Protein AF-0000000087818045 (afdb_homodimer)

Sequence (216 aa):
MVHMNVLADALKSINNVLIRPCSKVIVRFLTVMMKHGYTGEFEIIDDHRAGKIVVNLTGRLNKCGMISPRFDVQLKDLEKWQNNLLPSHQFGFIVLTTSAGKILGFFFMVHMNVLADALKSINNVLIRPCSKVIVRFLTVMMKHGYTGEFEIIDDHRAGKIVVNLTGRLNKCGMISPRFDVQLKDLEKWQNNLLPSHQFGFIVLTTSAGKILGFFF

Solvent-accessible surface area (backbone atoms only — not comparable to full-atom values): 11813 Å² total; per-residue (Å²): 110,71,66,56,52,52,39,34,52,48,30,43,44,69,32,36,39,79,36,74,64,54,41,70,67,47,51,51,52,50,49,53,38,31,76,73,60,35,28,43,78,61,47,78,44,82,73,88,67,63,27,31,30,42,36,28,53,33,36,57,33,41,44,50,39,59,45,80,67,93,58,81,55,48,79,86,47,44,62,58,50,40,63,71,74,27,95,40,88,88,42,55,49,78,40,62,43,85,89,76,48,34,57,44,28,38,37,50,110,73,64,56,52,54,37,34,52,46,30,45,44,69,33,37,39,79,37,74,64,54,42,71,66,47,52,52,53,50,47,54,37,30,76,74,59,35,29,44,78,62,47,80,45,84,71,86,67,61,27,32,31,41,37,28,51,33,35,56,33,39,43,48,40,58,44,79,67,94,59,81,55,50,80,88,46,44,63,57,50,38,62,71,73,27,96,38,88,88,41,56,50,77,40,61,43,83,89,76,47,33,58,45,28,39,38,50

Structure (mmCIF, N/CA/C/O backbone):
data_AF-0000000087818045-model_v1
#
loop_
_entity.id
_entity.type
_entity.pdbx_description
1 polymer '40S ribosomal protein S15a'
#
loop_
_atom_site.group_PDB
_atom_site.id
_atom_site.type_symbol
_atom_site.label_atom_id
_atom_site.label_alt_id
_atom_site.label_comp_id
_atom_site.label_asym_id
_atom_site.label_entity_id
_atom_site.label_seq_id
_atom_site.pdbx_PDB_ins_code
_atom_site.Cartn_x
_atom_site.Cartn_y
_atom_site.Cartn_z
_atom_site.occupancy
_atom_site.B_iso_or_equiv
_atom_site.auth_seq_id
_atom_site.auth_comp_id
_atom_site.auth_asym_id
_atom_site.auth_atom_id
_atom_site.pdbx_PDB_model_num
ATOM 1 N N . MET A 1 1 ? -10.906 -20.766 -10.898 1 52.38 1 MET A N 1
ATOM 2 C CA . MET A 1 1 ? -11.109 -19.484 -11.586 1 52.38 1 MET A CA 1
ATOM 3 C C . MET A 1 1 ? -11.383 -18.375 -10.586 1 52.38 1 MET A C 1
ATOM 5 O O . MET A 1 1 ? -10.75 -17.312 -10.641 1 52.38 1 MET A O 1
ATOM 9 N N . VAL A 1 2 ? -12.359 -18.625 -9.664 1 53.19 2 VAL A N 1
ATOM 10 C CA . VAL A 1 2 ? -12.781 -17.625 -8.672 1 53.19 2 VAL A CA 1
ATOM 11 C C . VAL A 1 2 ? -11.594 -17.234 -7.801 1 53.19 2 VAL A C 1
ATOM 13 O O . VAL A 1 2 ? -11.375 -16.047 -7.535 1 53.19 2 VAL A O 1
ATOM 16 N N . HIS A 1 3 ? -10.781 -18.25 -7.711 1 66.25 3 HIS A N 1
ATOM 17 C CA . HIS A 1 3 ? -9.664 -18.031 -6.801 1 66.25 3 HIS A CA 1
ATOM 18 C C . HIS A 1 3 ? -8.602 -17.141 -7.434 1 66.25 3 HIS A C 1
ATOM 20 O O . HIS A 1 3 ? -8 -16.312 -6.746 1 66.25 3 HIS A O 1
ATOM 26 N N . MET A 1 4 ? -8.586 -17.125 -8.695 1 73.81 4 MET A N 1
ATOM 27 C CA . MET A 1 4 ? -7.566 -16.328 -9.375 1 73.81 4 MET A CA 1
ATOM 28 C C . MET A 1 4 ? -7.941 -14.859 -9.391 1 73.81 4 MET A C 1
ATOM 30 O O . MET A 1 4 ? -7.086 -13.992 -9.195 1 73.81 4 MET A O 1
ATOM 34 N N . ASN A 1 5 ? -9.25 -14.742 -9.406 1 88.06 5 ASN A N 1
ATOM 35 C CA . ASN A 1 5 ? -9.703 -13.352 -9.406 1 88.06 5 ASN A CA 1
ATOM 36 C C . ASN A 1 5 ? -9.508 -12.695 -8.047 1 88.06 5 ASN A C 1
ATOM 38 O O . ASN A 1 5 ? -9.125 -11.523 -7.969 1 88.06 5 ASN A O 1
ATOM 42 N N . VAL A 1 6 ? -9.641 -13.539 -7.055 1 92.44 6 VAL A N 1
ATOM 43 C CA . VAL A 1 6 ? -9.523 -13 -5.703 1 92.44 6 VAL A CA 1
ATOM 44 C C . VAL A 1 6 ? -8.07 -12.617 -5.422 1 92.44 6 VAL A C 1
ATOM 46 O O . VAL A 1 6 ? -7.805 -11.562 -4.844 1 92.44 6 VAL A O 1
ATOM 49 N N . LEU A 1 7 ? -7.203 -13.414 -5.93 1 94.62 7 LEU A N 1
ATOM 50 C CA . LEU A 1 7 ? -5.789 -13.117 -5.754 1 94.62 7 LEU A CA 1
ATOM 51 C C . LEU A 1 7 ? -5.391 -11.875 -6.551 1 94.62 7 LEU A C 1
ATOM 53 O O . LEU A 1 7 ? -4.668 -11.016 -6.051 1 94.62 7 LEU A O 1
ATOM 57 N N . ALA A 1 8 ? -5.879 -11.859 -7.77 1 95.81 8 ALA A N 1
ATOM 58 C CA . ALA A 1 8 ? -5.582 -10.703 -8.609 1 95.81 8 ALA A CA 1
ATOM 59 C C . ALA A 1 8 ? -6.02 -9.406 -7.941 1 95.81 8 ALA A C 1
ATOM 61 O O . ALA A 1 8 ? -5.266 -8.43 -7.902 1 95.81 8 ALA A O 1
ATOM 62 N N . ASP A 1 9 ? -7.168 -9.438 -7.426 1 95.69 9 ASP A N 1
ATOM 63 C CA . ASP A 1 9 ? -7.707 -8.25 -6.77 1 95.69 9 ASP A CA 1
ATOM 64 C C . ASP A 1 9 ? -6.895 -7.895 -5.531 1 95.69 9 ASP A C 1
ATOM 66 O O . ASP A 1 9 ? -6.648 -6.715 -5.262 1 95.69 9 ASP A O 1
ATOM 70 N N . ALA A 1 10 ? -6.48 -8.875 -4.824 1 96.62 10 ALA A N 1
ATOM 71 C CA . ALA A 1 10 ? -5.688 -8.656 -3.621 1 96.62 10 ALA A CA 1
ATOM 72 C C . ALA A 1 10 ? -4.355 -7.992 -3.959 1 96.62 10 ALA A C 1
ATOM 74 O O . ALA A 1 10 ? -3.98 -6.988 -3.346 1 96.62 10 ALA A O 1
ATOM 75 N N . LEU A 1 11 ? -3.73 -8.477 -4.934 1 96.81 11 LEU A N 1
ATOM 76 C CA . LEU A 1 11 ? -2.412 -7.965 -5.293 1 96.81 11 LEU A CA 1
ATOM 77 C C . LEU A 1 11 ? -2.518 -6.578 -5.918 1 96.81 11 LEU A C 1
ATOM 79 O O . LEU A 1 11 ? -1.632 -5.742 -5.734 1 96.81 11 LEU A O 1
ATOM 83 N N . LYS A 1 12 ? -3.594 -6.367 -6.594 1 95.62 12 LYS A N 1
ATOM 84 C CA . LYS A 1 12 ? -3.844 -5.023 -7.109 1 95.62 12 LYS A CA 1
ATOM 85 C C . LYS A 1 12 ? -4.012 -4.02 -5.973 1 95.62 12 LYS A C 1
ATOM 87 O O . LYS A 1 12 ? -3.527 -2.891 -6.059 1 95.62 12 LYS A O 1
ATOM 92 N N . SER A 1 13 ? -4.664 -4.449 -4.992 1 95.12 13 SER A N 1
ATOM 93 C CA . SER A 1 13 ? -4.898 -3.566 -3.855 1 95.12 13 SER A CA 1
ATOM 94 C C . SER A 1 13 ? -3.598 -3.234 -3.137 1 95.12 13 SER A C 1
ATOM 96 O O . SER A 1 13 ? -3.473 -2.17 -2.525 1 95.12 13 SER A O 1
ATOM 98 N N . ILE A 1 14 ? -2.654 -4.094 -3.232 1 95.94 14 ILE A N 1
ATOM 99 C CA . ILE A 1 14 ? -1.354 -3.863 -2.615 1 95.94 14 ILE A CA 1
ATOM 100 C C . ILE A 1 14 ? -0.573 -2.828 -3.424 1 95.94 14 ILE A C 1
ATOM 102 O O . ILE A 1 14 ? 0.144 -2.002 -2.855 1 95.94 14 ILE A O 1
ATOM 106 N N . ASN A 1 15 ? -0.818 -2.895 -4.699 1 95.75 15 ASN A N 1
ATOM 107 C CA . ASN A 1 15 ? -0.129 -1.945 -5.566 1 95.75 15 ASN A CA 1
ATOM 108 C C . ASN A 1 15 ? -0.769 -0.561 -5.504 1 95.75 15 ASN A C 1
ATOM 110 O O . ASN A 1 15 ? -0.075 0.453 -5.598 1 95.75 15 ASN A O 1
ATOM 114 N N . ASN A 1 16 ? -2.074 -0.669 -5.422 1 95.25 16 ASN A N 1
ATOM 115 C CA . ASN A 1 16 ? -2.881 0.546 -5.469 1 95.25 16 ASN A CA 1
ATOM 116 C C . ASN A 1 16 ? -3.75 0.689 -4.223 1 95.25 16 ASN A C 1
ATOM 118 O O . ASN A 1 16 ? -4.738 -0.03 -4.066 1 95.25 16 ASN A O 1
ATOM 122 N N . VAL A 1 17 ? -3.5 1.648 -3.438 1 96 17 VAL A N 1
ATOM 123 C CA . VAL A 1 17 ? -4.23 1.809 -2.184 1 96 17 VAL A CA 1
ATOM 124 C C . VAL A 1 17 ? -5.387 2.783 -2.381 1 96 17 VAL A C 1
ATOM 126 O O . VAL A 1 17 ? -5.211 3.861 -2.951 1 96 17 VAL A O 1
ATOM 129 N N . LEU A 1 18 ? -6.52 2.357 -1.883 1 94.44 18 LEU A N 1
ATOM 130 C CA . LEU A 1 18 ? -7.711 3.201 -1.92 1 94.44 18 LEU A CA 1
ATOM 131 C C . LEU A 1 18 ? -7.875 3.969 -0.613 1 94.44 18 LEU A C 1
ATOM 133 O O . LEU A 1 18 ? -7.902 3.369 0.465 1 94.44 18 LEU A O 1
ATOM 137 N N . ILE A 1 19 ? -8.008 5.289 -0.76 1 95.62 19 ILE A N 1
ATOM 138 C CA . ILE A 1 19 ? -8.141 6.145 0.413 1 95.62 19 ILE A CA 1
ATOM 139 C C . ILE A 1 19 ? -9.469 6.895 0.361 1 95.62 19 ILE A C 1
ATOM 141 O O . ILE A 1 19 ? -9.828 7.465 -0.671 1 95.62 19 ILE A O 1
ATOM 145 N N . ARG A 1 20 ? -10.219 6.812 1.459 1 94.44 20 ARG A N 1
ATOM 146 C CA . ARG A 1 20 ? -11.438 7.586 1.673 1 94.44 20 ARG A CA 1
ATOM 147 C C . ARG A 1 20 ? -11.414 8.281 3.029 1 94.44 20 ARG A C 1
ATOM 149 O O . ARG A 1 20 ? -10.961 7.707 4.02 1 94.44 20 ARG A O 1
ATOM 156 N N . PRO A 1 21 ? -11.75 9.555 3.26 1 95.19 21 PRO A N 1
ATOM 157 C CA . PRO A 1 21 ? -12.305 10.398 2.199 1 95.19 21 PRO A CA 1
ATOM 158 C C . PRO A 1 21 ? -11.219 11.125 1.4 1 95.19 21 PRO A C 1
ATOM 160 O O . PRO A 1 21 ? -10.039 11.078 1.767 1 95.19 21 PRO A O 1
ATOM 163 N N . CYS A 1 22 ? -11.672 11.719 0.313 1 96.19 22 CYS A N 1
ATOM 164 C CA . CYS A 1 22 ? -10.82 12.648 -0.42 1 96.19 22 CYS A CA 1
ATOM 165 C C . CYS A 1 22 ? -10.828 14.023 0.23 1 96.19 22 CYS A C 1
ATOM 167 O O . CYS A 1 22 ? -11.703 14.844 -0.056 1 96.19 22 CYS A O 1
ATOM 169 N N . SER A 1 23 ? -10.008 14.188 1.073 1 93.44 23 SER A N 1
ATOM 170 C CA . SER A 1 23 ? -9.914 15.477 1.753 1 93.44 23 SER A CA 1
ATOM 171 C C . SER A 1 23 ? -8.781 16.312 1.185 1 93.44 23 SER A C 1
ATOM 173 O O . SER A 1 23 ? -7.824 15.781 0.617 1 93.44 23 SER A O 1
ATOM 175 N N . LYS A 1 24 ? -8.883 17.562 1.406 1 93 24 LYS A N 1
ATOM 176 C CA . LYS A 1 24 ? -7.863 18.484 0.899 1 93 24 LYS A CA 1
ATOM 177 C C . LYS A 1 24 ? -6.508 18.203 1.541 1 93 24 LYS A C 1
ATOM 179 O O . LYS A 1 24 ? -5.477 18.234 0.863 1 93 24 LYS A O 1
ATOM 184 N N . VAL A 1 25 ? -6.52 17.891 2.744 1 92.56 25 VAL A N 1
ATOM 185 C CA . VAL A 1 25 ? -5.266 17.688 3.459 1 92.56 25 VAL A CA 1
ATOM 186 C C . VAL A 1 25 ? -4.582 16.422 2.953 1 92.56 25 VAL A C 1
ATOM 188 O O . VAL A 1 25 ? -3.357 16.391 2.803 1 92.56 25 VAL A O 1
ATOM 191 N N . ILE A 1 26 ? -5.336 15.422 2.717 1 96.25 26 ILE A N 1
ATOM 192 C CA . ILE A 1 26 ? -4.781 14.164 2.211 1 96.25 26 ILE A CA 1
ATOM 193 C C . ILE A 1 26 ? -4.195 14.391 0.819 1 96.25 26 ILE A C 1
ATOM 195 O O . ILE A 1 26 ? -3.066 13.969 0.542 1 96.25 26 ILE A O 1
ATOM 199 N N . VAL A 1 27 ? -4.938 15.094 0.049 1 96.56 27 VAL A N 1
ATOM 200 C CA . VAL A 1 27 ? -4.512 15.344 -1.324 1 96.56 27 VAL A CA 1
ATOM 201 C C . VAL A 1 27 ? -3.215 16.156 -1.323 1 96.56 27 VAL A C 1
ATOM 203 O O . VAL A 1 27 ? -2.285 15.844 -2.072 1 96.56 27 VAL A O 1
ATOM 206 N N . ARG A 1 28 ? -3.15 17.062 -0.522 1 94.88 28 ARG A N 1
ATOM 207 C CA . ARG A 1 28 ? -1.951 17.875 -0.448 1 94.88 28 ARG A CA 1
ATOM 208 C C . ARG A 1 28 ? -0.749 17.062 0.01 1 94.88 28 ARG A C 1
ATOM 210 O O . ARG A 1 28 ? 0.339 17.172 -0.559 1 94.88 28 ARG A O 1
ATOM 217 N N . PHE A 1 29 ? -0.98 16.281 1.016 1 96.56 29 PHE A N 1
ATOM 218 C CA . PHE A 1 29 ? 0.102 15.438 1.513 1 96.56 29 PHE A CA 1
ATOM 219 C C . PHE A 1 29 ? 0.587 14.484 0.428 1 96.56 29 PHE A C 1
ATOM 221 O O . PHE A 1 29 ? 1.79 14.375 0.182 1 96.56 29 PHE A O 1
ATOM 228 N N . LEU A 1 30 ? -0.321 13.891 -0.251 1 97.56 30 LEU A N 1
ATOM 229 C CA . LEU A 1 30 ? 0.006 12.938 -1.307 1 97.56 30 LEU A CA 1
ATOM 230 C C . LEU A 1 30 ? 0.699 13.641 -2.473 1 97.56 30 LEU A C 1
ATOM 232 O O . LEU A 1 30 ? 1.566 13.055 -3.125 1 97.56 30 LEU A O 1
ATOM 236 N N . THR A 1 31 ? 0.292 14.844 -2.723 1 97.81 31 THR A N 1
ATOM 237 C CA . THR A 1 31 ? 0.927 15.617 -3.781 1 97.81 31 THR A CA 1
ATOM 238 C C . THR A 1 31 ? 2.406 15.844 -3.475 1 97.81 31 THR A C 1
ATOM 240 O O . THR A 1 31 ? 3.254 15.711 -4.359 1 97.81 31 THR A O 1
ATOM 243 N N . VAL A 1 32 ? 2.691 16.125 -2.211 1 96.94 32 VAL A N 1
ATOM 244 C CA . VAL A 1 32 ? 4.078 16.312 -1.796 1 96.94 32 VAL A CA 1
ATOM 245 C C . VAL A 1 32 ? 4.855 15.016 -1.983 1 96.94 32 VAL A C 1
ATOM 247 O O . VAL A 1 32 ? 5.965 15.016 -2.521 1 96.94 32 VAL A O 1
ATOM 250 N N . MET A 1 33 ? 4.297 13.93 -1.604 1 97.56 33 MET A N 1
ATOM 251 C CA . MET A 1 33 ? 4.93 12.625 -1.748 1 97.56 33 MET A CA 1
ATOM 252 C C . MET A 1 33 ? 5.227 12.32 -3.213 1 97.56 33 MET A C 1
ATOM 254 O O . MET A 1 33 ? 6.32 11.859 -3.547 1 97.56 33 MET A O 1
ATOM 258 N N . MET A 1 34 ? 4.234 12.609 -3.992 1 97.56 34 MET A N 1
ATOM 259 C CA . MET A 1 34 ? 4.348 12.352 -5.422 1 97.56 34 MET A CA 1
ATOM 260 C C . MET A 1 34 ? 5.445 13.211 -6.047 1 97.56 34 MET A C 1
ATOM 262 O O . MET A 1 34 ? 6.254 12.719 -6.836 1 97.56 34 MET A O 1
ATOM 266 N N . LYS A 1 35 ? 5.488 14.453 -5.691 1 97.25 35 LYS A N 1
ATOM 267 C CA . LYS A 1 35 ? 6.469 15.383 -6.242 1 97.25 35 LYS A CA 1
ATOM 268 C C . LYS A 1 35 ? 7.891 14.945 -5.906 1 97.25 35 LYS A C 1
ATOM 270 O O . LYS A 1 35 ? 8.82 15.172 -6.688 1 97.25 35 LYS A O 1
ATOM 275 N N . HIS A 1 36 ? 8.062 14.25 -4.836 1 96.5 36 HIS A N 1
ATOM 276 C CA . HIS A 1 36 ? 9.391 13.828 -4.406 1 96.5 36 HIS A CA 1
ATOM 277 C C . HIS A 1 36 ? 9.672 12.391 -4.824 1 96.5 36 HIS A C 1
ATOM 279 O O . HIS A 1 36 ? 10.672 11.805 -4.406 1 96.5 36 HIS A O 1
ATOM 285 N N . GLY A 1 37 ? 8.688 11.703 -5.492 1 95.12 37 GLY A N 1
ATOM 286 C CA . GLY A 1 37 ? 8.914 10.414 -6.129 1 95.12 37 GLY A CA 1
ATOM 287 C C . GLY A 1 37 ? 8.633 9.242 -5.211 1 95.12 37 GLY A C 1
ATOM 288 O O . GLY A 1 37 ? 9.094 8.125 -5.461 1 95.12 37 GLY A O 1
ATOM 289 N N . TYR A 1 38 ? 7.941 9.484 -4.129 1 95.75 38 TYR A N 1
ATOM 290 C CA . TYR A 1 38 ? 7.699 8.414 -3.174 1 95.75 38 TYR A CA 1
ATOM 291 C C . TYR A 1 38 ? 6.398 7.684 -3.492 1 95.75 38 TYR A C 1
ATOM 293 O O . TYR A 1 38 ? 6.156 6.586 -2.988 1 95.75 38 TYR A O 1
ATOM 301 N N . THR A 1 39 ? 5.543 8.242 -4.211 1 96.06 39 THR A N 1
ATOM 302 C CA . THR A 1 39 ? 4.371 7.578 -4.781 1 96.06 39 THR A CA 1
ATOM 303 C C . THR A 1 39 ? 4.254 7.879 -6.273 1 96.06 39 THR A C 1
ATOM 305 O O . THR A 1 39 ? 4.914 8.789 -6.781 1 96.06 39 THR A O 1
ATOM 308 N N . GLY A 1 40 ? 3.543 7.039 -6.922 1 94.81 40 GLY A N 1
ATOM 309 C CA . GLY A 1 40 ? 3.164 7.371 -8.289 1 94.81 40 GLY A CA 1
ATOM 310 C C . GLY A 1 40 ? 2.041 8.391 -8.367 1 94.81 40 GLY A C 1
ATOM 311 O O . GLY A 1 40 ? 1.615 8.93 -7.344 1 94.81 40 GLY A O 1
ATOM 312 N N . GLU A 1 41 ? 1.677 8.594 -9.586 1 96.06 41 GLU A N 1
ATOM 313 C CA . GLU A 1 41 ? 0.509 9.445 -9.773 1 96.06 41 GLU A CA 1
ATOM 314 C C . GLU A 1 41 ? -0.732 8.836 -9.133 1 96.06 41 GLU A C 1
ATOM 316 O O . GLU A 1 41 ? -0.927 7.621 -9.18 1 96.06 41 GLU A O 1
ATOM 321 N N . PHE A 1 42 ? -1.482 9.688 -8.484 1 96.81 42 PHE A N 1
ATOM 322 C CA . PHE A 1 42 ? -2.723 9.188 -7.906 1 96.81 42 PHE A CA 1
ATOM 323 C C . PHE A 1 42 ? -3.932 9.805 -8.594 1 96.81 42 PHE A C 1
ATOM 325 O O . PHE A 1 42 ? -3.811 10.836 -9.266 1 96.81 42 PHE A O 1
ATOM 332 N N . GLU A 1 43 ? -5.062 9.133 -8.453 1 96.81 43 GLU A N 1
ATOM 333 C CA . GLU A 1 43 ? -6.312 9.539 -9.086 1 96.81 43 GLU A CA 1
ATOM 334 C C . GLU A 1 43 ? -7.371 9.898 -8.047 1 96.81 43 GLU A C 1
ATOM 336 O O . GLU A 1 43 ? -7.527 9.203 -7.047 1 96.81 43 GLU A O 1
ATOM 341 N N . ILE A 1 44 ? -8.055 10.977 -8.289 1 96.25 44 ILE A N 1
ATOM 342 C CA . ILE A 1 44 ? -9.203 11.367 -7.48 1 96.25 44 ILE A CA 1
ATOM 343 C C . ILE A 1 44 ? -10.492 10.977 -8.195 1 96.25 44 ILE A C 1
ATOM 345 O O . ILE A 1 44 ? -10.695 11.336 -9.359 1 96.25 44 ILE A O 1
ATOM 349 N N . ILE A 1 45 ? -11.25 10.25 -7.57 1 95.5 45 ILE A N 1
ATOM 350 C CA . ILE A 1 45 ? -12.492 9.773 -8.156 1 95.5 45 ILE A CA 1
ATOM 351 C C . ILE A 1 45 ? -13.68 10.352 -7.387 1 95.5 45 ILE A C 1
ATOM 353 O O . ILE A 1 45 ? -13.812 10.133 -6.18 1 95.5 45 ILE A O 1
ATOM 357 N N . ASP A 1 46 ? -14.516 11.141 -8.016 1 93.62 46 ASP A N 1
ATOM 358 C CA . ASP A 1 46 ? -15.773 11.625 -7.453 1 93.62 46 ASP A CA 1
ATOM 359 C C . ASP A 1 46 ? -16.844 10.547 -7.504 1 93.62 46 ASP A C 1
ATOM 361 O O . ASP A 1 46 ? -17.406 10.273 -8.562 1 93.62 46 ASP A O 1
ATOM 365 N N . ASP A 1 47 ? -17.047 9.914 -6.387 1 90.31 47 ASP A N 1
ATOM 366 C CA . ASP A 1 47 ? -18.047 8.852 -6.352 1 90.31 47 ASP A CA 1
ATOM 367 C C . ASP A 1 47 ? -19.375 9.359 -5.809 1 90.31 47 ASP A C 1
ATOM 369 O O . ASP A 1 47 ? -20.203 8.578 -5.352 1 90.31 47 ASP A O 1
ATOM 373 N N . HIS A 1 48 ? -19.625 10.711 -5.746 1 90.5 48 HIS A N 1
ATOM 374 C CA . HIS A 1 48 ? -20.828 11.391 -5.281 1 90.5 48 HIS A CA 1
ATOM 375 C C . HIS A 1 48 ? -21.062 11.141 -3.795 1 90.5 48 HIS A C 1
ATOM 377 O O . HIS A 1 48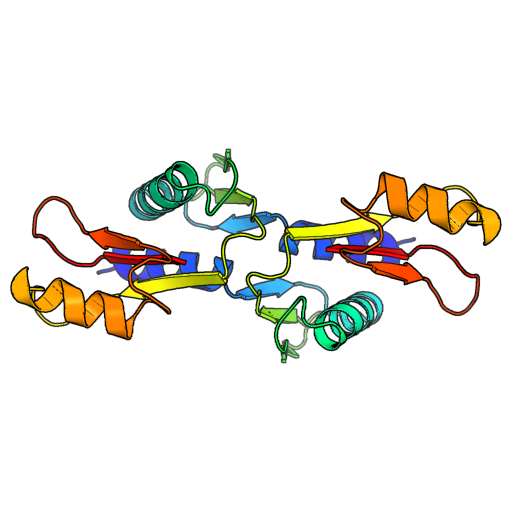 ? -22.203 11.219 -3.322 1 90.5 48 HIS A O 1
ATOM 383 N N . ARG A 1 49 ? -20.125 10.695 -3.23 1 92.31 49 ARG A N 1
ATOM 384 C CA . ARG A 1 49 ? -20.094 10.625 -1.774 1 92.31 49 ARG A CA 1
ATOM 385 C C . ARG A 1 49 ? -18.953 11.469 -1.211 1 92.31 49 ARG A C 1
ATOM 387 O O . ARG A 1 49 ? -18.875 12.672 -1.467 1 92.31 49 ARG A O 1
ATOM 394 N N . ALA A 1 50 ? -17.984 10.875 -0.454 1 92.12 50 ALA A N 1
ATOM 395 C CA . ALA A 1 50 ? -16.875 11.617 0.142 1 92.12 50 ALA A CA 1
ATOM 396 C C . ALA A 1 50 ? -15.656 11.609 -0.773 1 92.12 50 ALA A C 1
ATOM 398 O O . ALA A 1 50 ? -14.617 12.188 -0.441 1 92.12 50 ALA A O 1
ATOM 399 N N . GLY A 1 51 ? -15.82 11.086 -1.993 1 95.31 51 GLY A N 1
ATOM 400 C CA . GLY A 1 51 ? -14.688 10.961 -2.904 1 95.31 51 GLY A CA 1
ATOM 401 C C . GLY A 1 51 ? -13.68 9.922 -2.473 1 95.31 51 GLY A C 1
ATOM 402 O O . GLY A 1 51 ? -13.648 9.531 -1.304 1 95.31 51 GLY A O 1
ATOM 403 N N . LYS A 1 52 ? -12.961 9.391 -3.275 1 96.12 52 LYS A N 1
ATOM 404 C CA . LYS A 1 52 ? -11.883 8.461 -2.955 1 96.12 52 LYS A CA 1
ATOM 405 C C . LYS A 1 52 ? -10.625 8.766 -3.768 1 96.12 52 LYS A C 1
ATOM 407 O O . LYS A 1 52 ? -10.703 9.438 -4.801 1 96.12 52 LYS A O 1
ATOM 412 N N . ILE A 1 53 ? -9.492 8.375 -3.326 1 97.56 53 ILE A N 1
ATOM 413 C CA . ILE A 1 53 ? -8.195 8.555 -3.969 1 97.56 53 ILE A CA 1
ATOM 414 C C . ILE A 1 53 ? -7.547 7.191 -4.207 1 97.56 53 ILE A C 1
ATOM 416 O O . ILE A 1 53 ? -7.559 6.328 -3.324 1 97.56 53 ILE A O 1
ATOM 420 N N . VAL A 1 54 ? -7.129 6.934 -5.348 1 97 54 VAL A N 1
ATOM 421 C CA . VAL A 1 54 ? -6.348 5.742 -5.656 1 97 54 VAL A CA 1
ATOM 422 C C . VAL A 1 54 ? -4.867 6.109 -5.762 1 97 54 VAL A C 1
ATOM 424 O O . VAL A 1 54 ? -4.469 6.867 -6.648 1 97 54 VAL A O 1
ATOM 427 N N . VAL A 1 55 ? -4.102 5.602 -4.867 1 97.19 55 VAL A N 1
ATOM 428 C CA . VAL A 1 55 ? -2.674 5.902 -4.797 1 97.19 55 VAL A CA 1
ATOM 429 C C . VAL A 1 55 ? -1.87 4.73 -5.355 1 97.19 55 VAL A C 1
ATOM 431 O O . VAL A 1 55 ? -2.055 3.588 -4.938 1 97.19 55 VAL A O 1
ATOM 434 N N . ASN A 1 56 ? -1.045 5.043 -6.258 1 95.38 56 ASN A N 1
ATOM 435 C CA . ASN A 1 56 ? -0.12 4.043 -6.781 1 95.38 56 ASN A CA 1
ATOM 436 C C . ASN A 1 56 ? 1.179 4.008 -5.98 1 95.38 56 ASN A C 1
ATOM 438 O O . ASN A 1 56 ? 1.939 4.977 -5.98 1 95.38 56 ASN A O 1
ATOM 442 N N . LEU A 1 57 ? 1.388 2.93 -5.398 1 92.81 57 LEU A N 1
ATOM 443 C CA . LEU A 1 57 ? 2.582 2.834 -4.566 1 92.81 57 LEU A CA 1
ATOM 444 C C . LEU A 1 57 ? 3.801 2.467 -5.406 1 92.81 57 LEU A C 1
ATOM 446 O O . LEU A 1 57 ? 3.67 1.812 -6.441 1 92.81 57 LEU A O 1
ATOM 450 N N . THR A 1 58 ? 4.926 2.961 -4.898 1 90.06 58 THR A N 1
ATOM 451 C CA . THR A 1 58 ? 6.207 2.652 -5.516 1 90.06 58 THR A CA 1
ATOM 452 C C . THR A 1 58 ? 7.164 2.027 -4.504 1 90.06 58 THR A C 1
ATOM 454 O O . THR A 1 58 ? 6.926 2.096 -3.297 1 90.06 58 THR A O 1
ATOM 457 N N . GLY A 1 59 ? 8.227 1.422 -4.98 1 87.38 59 GLY A N 1
ATOM 458 C CA . GLY A 1 59 ? 9.195 0.773 -4.109 1 87.38 59 GLY A CA 1
ATOM 459 C C . GLY A 1 59 ? 10.055 1.755 -3.338 1 87.38 59 GLY A C 1
ATOM 460 O O . GLY A 1 59 ? 10.953 1.352 -2.592 1 87.38 59 GLY A O 1
ATOM 461 N N . ARG A 1 60 ? 9.781 2.996 -3.48 1 91.38 60 ARG A N 1
ATOM 462 C CA . ARG A 1 60 ? 10.57 4 -2.777 1 91.38 60 ARG A CA 1
ATOM 463 C C . ARG A 1 60 ? 9.984 4.297 -1.402 1 91.38 60 ARG A C 1
ATOM 465 O O . ARG A 1 60 ? 10.695 4.742 -0.5 1 91.38 60 ARG A O 1
ATOM 472 N N . LEU A 1 61 ? 8.703 4.062 -1.214 1 94 61 LEU A N 1
ATOM 473 C CA . LEU A 1 61 ? 8.055 4.383 0.052 1 94 61 LEU A CA 1
ATOM 474 C C . LEU A 1 61 ? 8.25 3.258 1.062 1 94 61 LEU A C 1
ATOM 476 O O . LEU A 1 61 ? 7.883 2.111 0.794 1 94 61 LEU A O 1
ATOM 480 N N . ASN A 1 62 ? 8.812 3.602 2.109 1 93.44 62 ASN A N 1
ATOM 481 C CA . ASN A 1 62 ? 8.969 2.639 3.195 1 93.44 62 ASN A CA 1
ATOM 482 C C . ASN A 1 62 ? 7.957 2.885 4.312 1 93.44 62 ASN A C 1
ATOM 484 O O . ASN A 1 62 ? 7.375 1.94 4.844 1 93.44 62 ASN A O 1
ATOM 488 N N . LYS A 1 63 ? 7.824 4.152 4.586 1 95.31 63 LYS A N 1
ATOM 489 C CA . LYS A 1 63 ? 6.926 4.512 5.68 1 95.31 63 LYS A CA 1
ATOM 490 C C . LYS A 1 63 ? 6.434 5.949 5.535 1 95.31 63 LYS A C 1
ATOM 492 O O . LYS A 1 63 ? 7.152 6.809 5.031 1 95.31 63 LYS A O 1
ATOM 497 N N . CYS A 1 64 ? 5.266 6.055 5.965 1 96.69 64 CYS A N 1
ATOM 498 C CA . CYS A 1 64 ? 4.734 7.406 6.113 1 96.69 64 CYS A CA 1
ATOM 499 C C . CYS A 1 64 ? 3.809 7.5 7.316 1 96.69 64 CYS A C 1
ATOM 501 O O . CYS A 1 64 ? 3.275 6.488 7.777 1 96.69 64 CYS A O 1
ATOM 503 N N . GLY A 1 65 ? 3.713 8.711 7.852 1 96.25 65 GLY A N 1
ATOM 504 C CA . GLY A 1 65 ? 2.871 8.883 9.023 1 96.25 65 GLY A CA 1
ATOM 505 C C . GLY A 1 65 ? 2.609 10.336 9.367 1 96.25 65 GLY A C 1
ATOM 506 O O . GLY A 1 65 ? 3.338 11.227 8.922 1 96.25 65 GLY A O 1
ATOM 507 N N . MET A 1 66 ? 1.513 10.484 10.039 1 95.12 66 MET A N 1
ATOM 508 C CA . MET A 1 66 ? 1.196 11.805 10.57 1 95.12 66 MET A CA 1
ATOM 509 C C . MET A 1 66 ? 1.753 11.977 11.977 1 95.12 66 MET A C 1
ATOM 511 O O . MET A 1 66 ? 1.842 11.008 12.734 1 95.12 66 MET A O 1
ATOM 515 N N . ILE A 1 67 ? 2.16 13.211 12.227 1 90.69 67 ILE A N 1
ATOM 516 C CA . ILE A 1 67 ? 2.609 13.562 13.562 1 90.69 67 ILE A CA 1
ATOM 517 C C . ILE A 1 67 ? 1.796 14.742 14.086 1 90.69 67 ILE A C 1
ATOM 519 O O . ILE A 1 67 ? 1.414 15.633 13.32 1 90.69 67 ILE A O 1
ATOM 523 N N . SER A 1 68 ? 1.414 14.594 15.297 1 84.25 68 SER A N 1
ATOM 524 C CA . SER A 1 68 ? 0.714 15.695 15.945 1 84.25 68 SER A CA 1
ATOM 525 C C . SER A 1 68 ? 1.438 16.141 17.219 1 84.25 68 SER A C 1
ATOM 527 O O . SER A 1 68 ? 1.092 15.703 18.312 1 84.25 68 SER A O 1
ATOM 529 N N . PRO A 1 69 ? 2.404 17.031 16.922 1 79.81 69 PRO A N 1
ATOM 530 C CA . PRO A 1 69 ? 3.133 17.453 18.125 1 79.81 69 PRO A CA 1
ATOM 531 C C . PRO A 1 69 ? 2.262 18.25 19.094 1 79.81 69 PRO A C 1
ATOM 533 O O . PRO A 1 69 ? 1.363 18.984 18.672 1 79.81 69 PRO A O 1
ATOM 536 N N . ARG A 1 70 ? 2.52 18.031 20.375 1 79 70 ARG A N 1
ATOM 537 C CA . ARG A 1 70 ? 1.799 18.766 21.406 1 79 70 ARG A CA 1
ATOM 538 C C . ARG A 1 70 ? 2.186 20.234 21.406 1 79 70 ARG A C 1
ATOM 540 O O . ARG A 1 70 ? 1.372 21.094 21.734 1 79 70 ARG A O 1
ATOM 547 N N . PHE A 1 71 ? 3.4 20.469 21 1 76.12 71 PHE A N 1
ATOM 548 C CA . PHE A 1 71 ? 3.908 21.844 21 1 76.12 71 PHE A CA 1
ATOM 549 C C . PHE A 1 71 ? 4.41 22.234 19.625 1 76.12 71 PHE A C 1
ATOM 551 O O . PHE A 1 71 ? 4.699 21.359 18.781 1 76.12 71 PHE A O 1
ATOM 558 N N . ASP A 1 72 ? 4.48 23.516 19.453 1 77.25 72 ASP A N 1
ATOM 559 C CA . ASP A 1 72 ? 5.012 24.031 18.188 1 77.25 72 ASP A CA 1
ATOM 560 C C . ASP A 1 72 ? 6.484 23.656 18.031 1 77.25 72 ASP A C 1
ATOM 562 O O . ASP A 1 72 ? 7.254 23.688 18.984 1 77.25 72 ASP A O 1
ATOM 566 N N . VAL A 1 73 ? 6.707 23.188 16.891 1 78.5 73 VAL A N 1
ATOM 567 C CA . VAL A 1 73 ? 8.086 22.797 16.594 1 78.5 73 VAL A CA 1
ATOM 568 C C . VAL A 1 73 ? 8.922 24.047 16.297 1 78.5 73 VAL A C 1
ATOM 570 O O . VAL A 1 73 ? 8.531 24.875 15.484 1 78.5 73 VAL A O 1
ATOM 573 N N . GLN A 1 74 ? 9.906 24.203 17.094 1 80.38 74 GLN A N 1
ATOM 574 C CA . GLN A 1 74 ? 10.852 25.266 16.797 1 80.38 74 GLN A CA 1
ATOM 575 C C . GLN A 1 74 ? 11.836 24.844 15.719 1 80.38 74 GLN A C 1
ATOM 577 O O . GLN A 1 74 ? 12.188 23.672 15.617 1 80.38 74 GLN A O 1
ATOM 582 N N . LEU A 1 75 ? 12.203 25.781 14.93 1 77.88 75 LEU A N 1
ATOM 583 C CA . LEU A 1 75 ? 13.141 25.531 13.836 1 77.88 75 LEU A CA 1
ATOM 584 C C . LEU A 1 75 ? 14.398 24.844 14.352 1 77.88 75 LEU A C 1
ATOM 586 O O . LEU A 1 75 ? 14.945 23.953 13.688 1 77.88 75 LEU A O 1
ATOM 590 N N . LYS A 1 76 ? 14.836 25.188 15.508 1 83.12 76 LYS A N 1
ATOM 591 C CA . LYS A 1 76 ? 16.062 24.625 16.078 1 83.1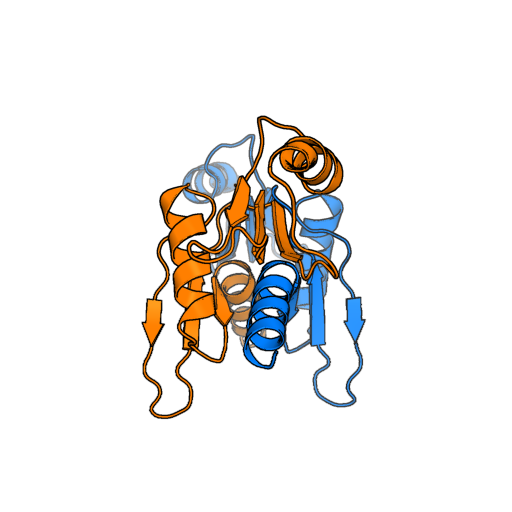2 76 LYS A CA 1
ATOM 592 C C . LYS A 1 76 ? 15.898 23.156 16.406 1 83.12 76 LYS A C 1
ATOM 594 O O . LYS A 1 76 ? 16.891 22.422 16.531 1 83.12 76 LYS A O 1
ATOM 599 N N . ASP A 1 77 ? 14.672 22.781 16.484 1 86.56 77 ASP A N 1
ATOM 600 C CA . ASP A 1 77 ? 14.406 21.406 16.906 1 86.56 77 ASP A CA 1
ATOM 601 C C . ASP A 1 77 ? 14.117 20.516 15.688 1 86.56 77 ASP A C 1
ATOM 603 O O . ASP A 1 77 ? 13.852 19.328 15.836 1 86.56 77 ASP A O 1
ATOM 607 N N . LEU A 1 78 ? 14.188 21.078 14.586 1 84.69 78 LEU A N 1
ATOM 608 C CA . LEU A 1 78 ? 13.828 20.344 13.383 1 84.69 78 LEU A CA 1
ATOM 609 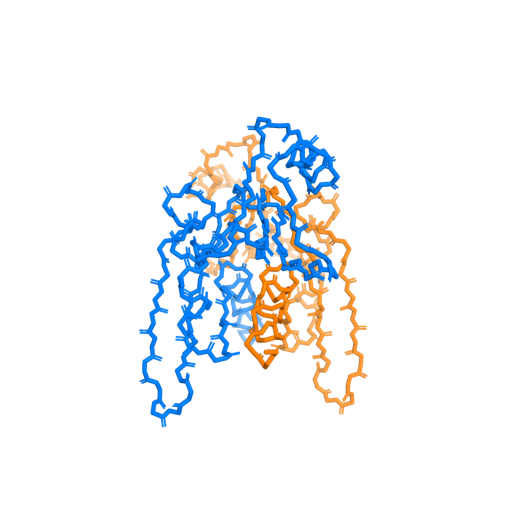C C . LEU A 1 78 ? 14.758 19.156 13.172 1 84.69 78 LEU A C 1
ATOM 611 O O . LEU A 1 78 ? 14.312 18.078 12.742 1 84.69 78 LEU A O 1
ATOM 615 N N . GLU A 1 79 ? 16.016 19.328 13.391 1 87.56 79 GLU A N 1
ATOM 616 C CA . GLU A 1 79 ? 16.969 18.25 13.234 1 87.56 79 GLU A CA 1
ATOM 617 C C . GLU A 1 79 ? 16.625 17.078 14.156 1 87.56 79 GLU A C 1
ATOM 619 O O . GLU A 1 79 ? 16.781 15.914 13.766 1 87.56 79 GLU A O 1
ATOM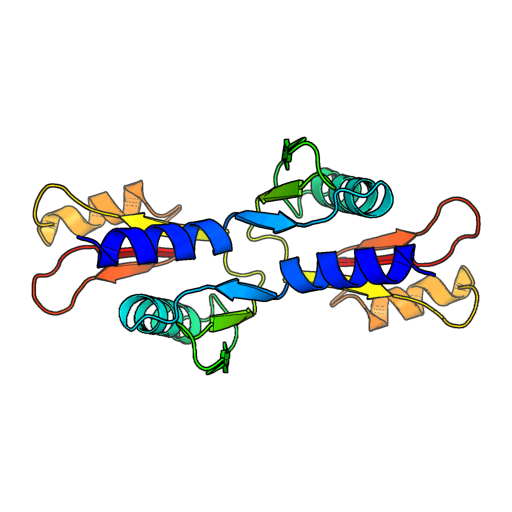 624 N N . LYS A 1 80 ? 16.234 17.438 15.328 1 90 80 LYS A N 1
ATOM 625 C CA . LYS A 1 80 ? 15.836 16.406 16.281 1 90 80 LYS A CA 1
ATOM 626 C C . LYS A 1 80 ? 14.656 15.594 15.742 1 90 80 LYS A C 1
ATOM 628 O O . LYS A 1 80 ? 14.641 14.367 15.852 1 90 80 LYS A O 1
ATOM 633 N N . TRP A 1 81 ? 13.75 16.266 15.172 1 89.62 81 TRP A N 1
ATOM 634 C CA . TRP A 1 81 ? 12.594 15.586 14.602 1 89.62 81 TRP A CA 1
ATOM 635 C C . TRP A 1 81 ? 13 14.711 13.414 1 89.62 81 TRP A C 1
ATOM 637 O O . TRP A 1 81 ? 12.508 13.594 13.266 1 89.62 81 TRP A O 1
ATOM 647 N N . GLN A 1 82 ? 13.914 15.211 12.594 1 91.81 82 GLN A N 1
ATOM 648 C CA . GLN A 1 82 ? 14.414 14.422 11.469 1 91.81 82 GLN A CA 1
ATOM 649 C C . GLN A 1 82 ? 15.078 13.141 11.945 1 91.81 82 GLN A C 1
ATOM 651 O O . GLN A 1 82 ? 14.828 12.062 11.406 1 91.81 82 GLN A O 1
ATOM 656 N N . ASN A 1 83 ? 15.852 13.258 12.977 1 93.19 83 ASN A N 1
ATOM 657 C CA . ASN A 1 83 ? 16.578 12.117 13.508 1 93.19 83 ASN A CA 1
ATOM 658 C C . ASN A 1 83 ? 15.633 11.078 14.109 1 93.19 83 ASN A C 1
ATOM 660 O O . ASN A 1 83 ? 15.914 9.875 14.07 1 93.19 83 ASN A O 1
ATOM 664 N N . ASN A 1 84 ? 14.609 11.578 14.648 1 92.81 84 ASN A N 1
ATOM 665 C CA . ASN A 1 84 ? 13.68 10.68 15.32 1 92.81 84 ASN A CA 1
ATOM 666 C C . ASN A 1 84 ? 12.727 10.008 14.328 1 92.81 84 ASN A C 1
ATOM 668 O O . ASN A 1 84 ? 12.312 8.867 14.531 1 92.81 84 ASN A O 1
ATOM 672 N N . LEU A 1 85 ? 12.406 10.742 13.289 1 92.5 85 LEU A N 1
ATOM 673 C CA . LEU A 1 85 ? 11.336 10.281 12.414 1 92.5 85 LEU A CA 1
ATOM 674 C C . LEU A 1 85 ? 11.898 9.594 11.172 1 92.5 85 LEU A C 1
ATOM 676 O O . LEU A 1 85 ? 11.273 8.688 10.617 1 92.5 85 LEU A O 1
ATOM 680 N N . LEU A 1 86 ? 13.094 10.023 10.766 1 95.31 86 LEU A N 1
ATOM 681 C CA . LEU A 1 86 ? 13.664 9.508 9.523 1 95.31 86 LEU A CA 1
ATOM 682 C C . LEU A 1 86 ? 14.836 8.578 9.805 1 95.31 86 LEU A C 1
ATOM 684 O O . LEU A 1 86 ? 15.531 8.734 10.812 1 95.31 86 LEU A O 1
ATOM 688 N N . PRO A 1 87 ? 15 7.57 8.992 1 93.12 87 PRO A N 1
ATOM 689 C CA . PRO A 1 87 ? 16.156 6.691 9.164 1 93.12 87 PRO A CA 1
ATOM 690 C C . PRO A 1 87 ? 17.484 7.434 9.039 1 93.12 87 PRO A C 1
ATOM 692 O O . PRO A 1 87 ? 18.484 7.016 9.625 1 93.12 87 PRO A O 1
ATOM 695 N N . SER A 1 88 ? 17.516 8.469 8.203 1 91.56 88 SER A N 1
ATOM 696 C CA . SER A 1 88 ? 18.656 9.352 8.031 1 91.56 88 SER A CA 1
ATOM 697 C C . SER A 1 88 ? 18.234 10.719 7.508 1 91.56 88 SER A C 1
ATOM 699 O O . SER A 1 88 ? 17.125 10.875 6.992 1 91.56 88 SER A O 1
ATOM 701 N N . HIS A 1 89 ? 19.141 11.633 7.676 1 87.62 89 HIS A N 1
ATOM 702 C CA . HIS A 1 89 ? 18.844 12.984 7.242 1 87.62 89 HIS A CA 1
ATOM 703 C C . HIS A 1 89 ? 18.75 13.078 5.723 1 87.62 89 HIS A C 1
ATOM 705 O O . HIS A 1 89 ? 18.125 13.992 5.184 1 87.62 89 HIS A O 1
ATOM 711 N N . GLN A 1 90 ? 19.344 12.078 5.117 1 89.69 90 GLN A N 1
ATOM 712 C CA . GLN A 1 90 ? 19.406 12.133 3.662 1 89.69 90 GLN A CA 1
ATOM 713 C C . GLN A 1 90 ? 18.281 11.312 3.035 1 89.69 90 GLN A C 1
ATOM 715 O O . GLN A 1 90 ? 18.141 11.273 1.811 1 89.69 90 GLN A O 1
ATOM 720 N N . PHE A 1 91 ? 17.469 10.742 3.893 1 92.12 91 PHE A N 1
ATOM 721 C CA . PHE A 1 91 ? 16.438 9.844 3.383 1 92.12 91 PHE A CA 1
ATOM 722 C C . PHE A 1 91 ? 15.062 10.227 3.932 1 92.12 91 PHE A C 1
ATOM 724 O O . PHE A 1 91 ? 14.836 10.172 5.141 1 92.12 91 PHE A O 1
ATOM 731 N N . GLY A 1 92 ? 14.289 10.672 2.973 1 95.38 92 GLY A N 1
ATOM 732 C CA . GLY A 1 92 ? 12.93 10.984 3.385 1 95.38 92 GLY A CA 1
ATOM 733 C C . GLY A 1 92 ? 12.695 12.469 3.582 1 95.38 92 GLY A C 1
ATOM 734 O O . GLY A 1 92 ? 13.531 13.297 3.193 1 95.38 92 GLY A O 1
ATOM 735 N N . PHE A 1 93 ? 11.508 12.789 4.137 1 95.75 93 PHE A N 1
ATOM 736 C CA . PHE A 1 93 ? 11.086 14.18 4.258 1 95.75 93 PHE A CA 1
ATOM 737 C C . PHE A 1 93 ? 10.164 14.367 5.453 1 95.75 93 PHE A C 1
ATOM 739 O O . PHE A 1 93 ? 9.375 13.477 5.773 1 95.75 93 PHE A O 1
ATOM 746 N N . ILE A 1 94 ? 10.281 15.516 6.016 1 93.38 94 ILE A N 1
ATOM 747 C CA . ILE A 1 94 ? 9.305 16 6.984 1 93.38 94 ILE A CA 1
ATOM 748 C C . ILE A 1 94 ? 8.383 17.016 6.324 1 93.38 94 ILE A C 1
ATOM 750 O O . ILE A 1 94 ? 8.844 17.891 5.578 1 93.38 94 ILE A O 1
ATOM 754 N N . VAL A 1 95 ? 7.074 16.859 6.555 1 92.81 95 VAL A N 1
ATOM 755 C CA . VAL A 1 95 ? 6.09 17.75 5.953 1 92.81 95 VAL A CA 1
ATOM 756 C C . VAL A 1 95 ? 5.617 18.781 6.984 1 92.81 95 VAL A C 1
ATOM 758 O O . VAL A 1 95 ? 5.168 18.406 8.07 1 92.81 95 VAL A O 1
ATOM 761 N N . LEU A 1 96 ? 5.723 20.016 6.602 1 88.25 96 LEU A N 1
ATOM 762 C CA . LEU A 1 96 ? 5.348 21.109 7.48 1 88.25 96 LEU A CA 1
ATOM 763 C C . LEU A 1 96 ? 4.16 21.875 6.914 1 88.25 96 LEU A C 1
ATOM 765 O O . LEU A 1 96 ? 3.99 21.953 5.691 1 88.25 96 LEU A O 1
ATOM 769 N N . THR A 1 97 ? 3.301 22.281 7.918 1 84.06 97 THR A N 1
ATOM 770 C CA . THR A 1 97 ? 2.273 23.219 7.457 1 84.06 97 THR A CA 1
ATOM 771 C C . THR A 1 97 ? 2.873 24.578 7.172 1 84.06 97 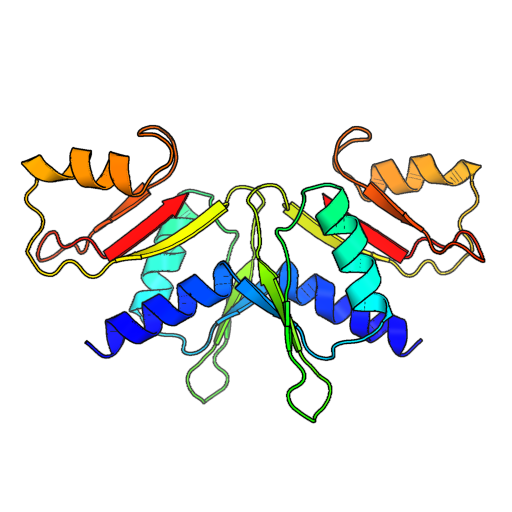THR A C 1
ATOM 773 O O . THR A 1 97 ? 3.91 24.938 7.734 1 84.06 97 THR A O 1
ATOM 776 N N . THR A 1 98 ? 2.393 25.312 6.172 1 74.25 98 THR A N 1
ATOM 777 C CA . THR A 1 98 ? 2.926 26.625 5.781 1 74.25 98 THR A CA 1
ATOM 778 C C . THR A 1 98 ? 2.699 27.656 6.883 1 74.25 98 THR A C 1
ATOM 780 O O . THR A 1 98 ? 3.564 28.484 7.145 1 74.25 98 THR A O 1
ATOM 783 N N . SER A 1 99 ? 1.506 27.734 7.516 1 61.78 99 SER A N 1
ATOM 784 C CA . SER A 1 99 ? 1.162 28.859 8.383 1 61.78 99 SER A CA 1
ATOM 785 C C . SER A 1 99 ? 2.008 28.859 9.648 1 61.78 99 SER A C 1
ATOM 787 O O . SER A 1 99 ? 2.498 29.906 10.078 1 61.78 99 SER A O 1
ATOM 789 N N . ALA A 1 100 ? 2.047 27.766 10.359 1 62.34 100 ALA A N 1
ATOM 790 C CA . ALA A 1 100 ? 2.545 27.859 11.727 1 62.34 100 ALA A CA 1
ATOM 791 C C . ALA A 1 100 ? 3.832 27.047 11.891 1 62.34 100 ALA A C 1
ATOM 793 O O . ALA A 1 100 ? 4.43 27.047 12.977 1 62.34 100 ALA A O 1
ATOM 794 N N . GLY A 1 101 ? 4.297 26.531 10.711 1 71.06 101 GLY A N 1
ATOM 795 C CA . GLY A 1 101 ? 5.52 25.75 10.883 1 71.06 101 GLY A CA 1
ATOM 796 C C . GLY A 1 101 ? 5.309 24.469 11.664 1 71.06 101 GLY A C 1
ATOM 797 O O . GLY A 1 101 ? 6.176 24.062 12.438 1 71.06 101 GLY A O 1
ATOM 798 N N . LYS A 1 102 ? 4.09 23.969 11.68 1 81.75 102 LYS A N 1
ATOM 799 C CA . LYS A 1 102 ? 3.824 22.734 12.422 1 81.75 102 LYS A CA 1
ATOM 800 C C . LYS A 1 102 ? 4.102 21.5 11.562 1 81.75 102 LYS A C 1
ATOM 802 O O . LYS A 1 102 ? 3.789 21.484 10.375 1 81.75 102 LYS A O 1
ATOM 807 N N . ILE A 1 103 ? 4.758 20.609 12.195 1 87.94 103 ILE A N 1
ATOM 808 C CA . ILE A 1 103 ? 5.008 19.344 11.516 1 87.94 103 ILE A CA 1
ATOM 809 C C . ILE A 1 103 ? 3.695 18.578 11.336 1 87.94 103 ILE A C 1
ATOM 811 O O . ILE A 1 103 ? 2.922 18.438 12.281 1 87.94 103 ILE A O 1
ATOM 815 N N . LEU A 1 104 ? 3.451 18.219 10.133 1 90.12 104 LEU A N 1
ATOM 816 C CA . LEU A 1 104 ? 2.229 17.5 9.805 1 90.12 104 LEU A CA 1
ATOM 817 C C . LEU A 1 104 ? 2.479 16 9.766 1 90.12 104 LEU A C 1
ATOM 819 O O . LEU A 1 104 ? 1.659 15.211 10.25 1 90.12 104 LEU A O 1
ATOM 823 N N . GLY A 1 105 ? 3.627 15.625 9.148 1 94.69 105 GLY A N 1
ATOM 824 C CA . GLY A 1 105 ? 3.945 14.219 8.961 1 94.69 105 GLY A CA 1
ATOM 825 C C . GLY A 1 105 ? 5.305 13.992 8.328 1 94.69 105 GLY A C 1
ATOM 826 O O . GLY A 1 105 ? 6.145 14.891 8.312 1 94.69 105 GLY A O 1
ATOM 827 N N . PHE A 1 106 ? 5.516 12.773 7.922 1 96.56 106 PHE A N 1
ATOM 828 C CA . PHE A 1 106 ? 6.785 12.383 7.316 1 96.56 106 PHE A CA 1
ATOM 829 C C . PHE A 1 106 ? 6.586 11.234 6.344 1 96.56 106 PHE A C 1
ATOM 831 O O . PHE A 1 106 ? 5.543 10.578 6.352 1 96.56 106 PHE A O 1
ATOM 838 N N . PHE A 1 107 ? 7.531 11.031 5.547 1 97.12 107 PHE A N 1
ATOM 839 C CA . PHE A 1 107 ? 7.598 9.828 4.719 1 97.12 107 PHE A CA 1
ATOM 840 C C . PHE A 1 107 ? 9.031 9.539 4.297 1 97.12 107 PHE A C 1
ATOM 842 O O . PHE A 1 107 ? 9.852 10.453 4.211 1 97.12 107 PHE A O 1
ATOM 849 N N . PHE A 1 108 ? 9.25 8.305 4.055 1 96.12 108 PHE A N 1
ATOM 850 C CA . PHE A 1 108 ? 10.547 7.887 3.541 1 96.12 108 PHE A CA 1
ATOM 851 C C . PHE A 1 108 ? 10.453 6.516 2.883 1 96.12 108 PHE A C 1
ATOM 853 O O . PHE A 1 108 ? 9.477 5.793 3.084 1 96.12 108 PHE A O 1
ATOM 860 N N . MET B 1 1 ? -8.695 19.422 14.203 1 51.62 1 MET B N 1
ATOM 861 C CA . MET B 1 1 ? -8.547 18.156 14.906 1 51.62 1 MET B CA 1
ATOM 862 C C . MET B 1 1 ? -9.016 17 14.031 1 51.62 1 MET B C 1
ATOM 864 O O . MET B 1 1 ? -8.305 16 13.867 1 51.62 1 MET B O 1
ATOM 868 N N . VAL B 1 2 ? -10.266 17.125 13.461 1 53 2 VAL B N 1
ATOM 869 C CA . VAL B 1 2 ? -10.883 16.078 12.648 1 53 2 VAL B CA 1
ATOM 870 C C . VAL B 1 2 ? -10.008 15.781 11.43 1 53 2 VAL B C 1
ATOM 872 O O . VAL B 1 2 ? -9.773 14.617 11.094 1 53 2 VAL B O 1
ATOM 875 N N . HIS B 1 3 ? -9.344 16.875 11.094 1 66.38 3 HIS B N 1
ATOM 876 C CA . HIS B 1 3 ? -8.562 16.75 9.867 1 66.38 3 HIS B CA 1
ATOM 877 C C . HIS B 1 3 ? -7.281 15.953 10.102 1 66.38 3 HIS B C 1
ATOM 879 O O . HIS B 1 3 ? -6.859 15.172 9.25 1 66.38 3 HIS B O 1
ATOM 885 N N . MET B 1 4 ? -6.863 15.977 11.289 1 74.12 4 MET B N 1
ATOM 886 C CA . MET B 1 4 ? -5.609 15.289 11.594 1 74.12 4 MET B CA 1
ATOM 887 C C . MET B 1 4 ? -5.824 13.781 11.703 1 74.12 4 MET B C 1
ATOM 889 O O . MET B 1 4 ? -5 13 11.234 1 74.12 4 MET B O 1
ATOM 893 N N . ASN B 1 5 ? -7.043 13.531 12.125 1 88.44 5 ASN B N 1
ATOM 894 C CA . ASN B 1 5 ? -7.34 12.109 12.258 1 88.44 5 ASN B CA 1
ATOM 895 C C . ASN B 1 5 ? -7.527 11.445 10.898 1 88.44 5 ASN B C 1
ATOM 897 O O . ASN B 1 5 ? -7.09 10.32 10.688 1 88.44 5 ASN B O 1
ATOM 901 N N . VAL B 1 6 ? -8.062 12.25 10.016 1 92.5 6 VAL B N 1
ATOM 902 C CA . VAL B 1 6 ? -8.344 11.703 8.695 1 92.5 6 VAL B CA 1
ATOM 903 C C . VAL B 1 6 ? -7.031 11.453 7.949 1 92.5 6 VAL B C 1
ATOM 905 O O . VAL B 1 6 ? -6.867 10.422 7.297 1 92.5 6 VAL B O 1
ATOM 908 N N . LEU B 1 7 ? -6.125 12.344 8.164 1 94.62 7 LEU B N 1
ATOM 909 C CA . LEU B 1 7 ? -4.82 12.18 7.531 1 94.62 7 LEU B CA 1
ATOM 910 C C . LEU B 1 7 ? -4.074 10.992 8.141 1 94.62 7 LEU B C 1
ATOM 912 O O . LEU B 1 7 ? -3.473 10.195 7.414 1 94.62 7 LEU B O 1
ATOM 916 N N . ALA B 1 8 ? -4.129 10.953 9.445 1 95.88 8 ALA B N 1
ATOM 917 C CA . ALA B 1 8 ? -3.467 9.844 10.125 1 95.88 8 ALA B CA 1
ATOM 918 C C . ALA B 1 8 ? -3.977 8.5 9.609 1 95.88 8 ALA B C 1
ATOM 920 O O . ALA B 1 8 ? -3.188 7.605 9.312 1 95.88 8 ALA B O 1
ATOM 921 N N . ASP B 1 9 ? -5.223 8.414 9.508 1 95.69 9 ASP B N 1
ATOM 922 C CA . ASP B 1 9 ? -5.832 7.172 9.039 1 95.69 9 ASP B CA 1
ATOM 923 C C . ASP B 1 9 ? -5.438 6.871 7.598 1 95.69 9 ASP B C 1
ATOM 925 O O . ASP B 1 9 ? -5.18 5.719 7.246 1 95.69 9 ASP B O 1
ATOM 929 N N . ALA B 1 10 ? -5.375 7.879 6.812 1 96.69 10 ALA B N 1
ATOM 930 C CA . ALA B 1 10 ? -4.992 7.715 5.41 1 96.69 10 ALA B CA 1
ATOM 931 C C . ALA B 1 10 ? -3.568 7.184 5.289 1 96.69 10 ALA B C 1
ATOM 933 O O . ALA B 1 10 ? -3.32 6.211 4.57 1 96.69 10 ALA B O 1
ATOM 934 N N . LEU B 1 11 ? -2.719 7.746 6.023 1 96.75 11 LEU B N 1
ATOM 935 C CA . LEU B 1 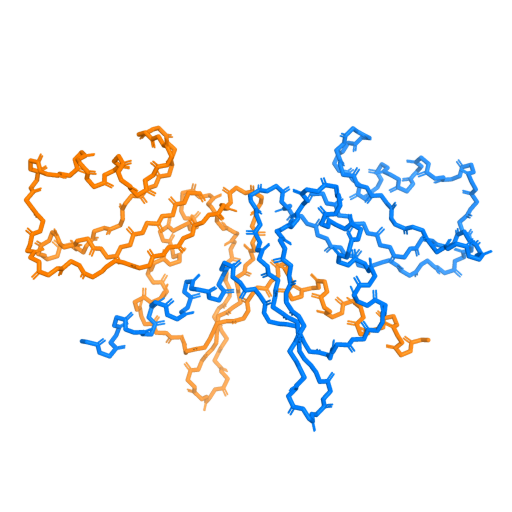11 ? -1.312 7.367 5.926 1 96.75 11 LEU B CA 1
ATOM 936 C C . LEU B 1 11 ? -1.078 5.988 6.531 1 96.75 11 LEU B C 1
ATOM 938 O O . LEU B 1 11 ? -0.223 5.234 6.062 1 96.75 11 LEU B O 1
ATOM 942 N N . LYS B 1 12 ? -1.843 5.691 7.512 1 95.56 12 LYS B N 1
ATOM 943 C CA . LYS B 1 12 ? -1.783 4.34 8.062 1 95.56 12 LYS B CA 1
ATOM 944 C C . LYS B 1 12 ? -2.215 3.305 7.027 1 95.56 12 LYS B C 1
ATOM 946 O O . LYS B 1 12 ? -1.621 2.229 6.934 1 95.56 12 LYS B O 1
ATOM 951 N N . SER B 1 13 ? -3.178 3.65 6.32 1 95.12 13 SER B N 1
ATOM 952 C CA . SER B 1 13 ? -3.682 2.73 5.309 1 95.12 13 SER B CA 1
ATOM 953 C C . SER B 1 13 ? -2.656 2.512 4.199 1 95.12 13 SER B C 1
ATOM 955 O O . SER B 1 13 ? -2.633 1.452 3.57 1 95.12 13 SER B O 1
ATOM 957 N N . ILE B 1 14 ? -1.831 3.463 3.994 1 95.88 14 ILE B N 1
ATOM 958 C CA . ILE B 1 14 ? -0.787 3.35 2.982 1 95.88 14 ILE B CA 1
ATOM 959 C C . ILE B 1 14 ? 0.31 2.408 3.475 1 95.88 14 ILE B C 1
ATOM 961 O O . ILE B 1 14 ? 0.882 1.647 2.691 1 95.88 14 ILE B O 1
ATOM 965 N N . ASN B 1 15 ? 0.488 2.465 4.766 1 95.62 15 ASN B N 1
ATOM 966 C CA . ASN B 1 15 ? 1.511 1.603 5.344 1 95.62 15 ASN B CA 1
ATOM 967 C C . ASN B 1 15 ? 1.021 0.164 5.48 1 95.62 15 ASN B C 1
ATOM 969 O O . ASN B 1 15 ? 1.801 -0.779 5.336 1 95.62 15 ASN B O 1
ATOM 973 N N . ASN B 1 16 ? -0.236 0.148 5.828 1 95.31 16 ASN B N 1
ATOM 974 C CA . ASN B 1 16 ? -0.862 -1.138 6.121 1 95.31 16 ASN B CA 1
ATOM 975 C C . ASN B 1 16 ? -2.068 -1.391 5.223 1 95.31 16 ASN B C 1
ATOM 977 O O . ASN B 1 16 ? -3.127 -0.786 5.41 1 95.31 16 ASN B O 1
ATOM 981 N N . VAL B 1 17 ? -1.998 -2.33 4.371 1 96.06 17 VAL B N 1
ATOM 982 C CA . VAL B 1 17 ? -3.07 -2.58 3.414 1 96.06 17 VAL B CA 1
ATOM 983 C C . VAL B 1 17 ? -4.008 -3.658 3.957 1 96.06 17 VAL B C 1
ATOM 985 O O . VAL B 1 17 ? -3.553 -4.707 4.422 1 96.06 17 VAL B O 1
ATOM 988 N N . LEU B 1 18 ? -5.277 -3.346 3.867 1 94.38 18 LEU B N 1
ATOM 989 C CA . LEU B 1 18 ? -6.305 -4.297 4.273 1 94.38 18 LEU B CA 1
ATOM 990 C C . LEU B 1 18 ? -6.809 -5.098 3.076 1 94.38 18 LEU B C 1
ATOM 992 O O . LEU B 1 18 ? -7.242 -4.52 2.078 1 94.38 18 LEU B O 1
ATOM 996 N N . ILE B 1 19 ? -6.758 -6.441 3.236 1 95.69 19 ILE B N 1
ATOM 997 C CA . ILE B 1 19 ? -7.18 -7.324 2.156 1 95.69 19 ILE B CA 1
ATOM 998 C C . ILE B 1 19 ? -8.344 -8.195 2.625 1 95.69 19 ILE B C 1
ATOM 1000 O O . ILE B 1 19 ? -8.297 -8.773 3.709 1 95.69 19 ILE B O 1
ATOM 1004 N N . ARG B 1 20 ? -9.422 -8.203 1.832 1 94.44 20 ARG B N 1
ATOM 1005 C CA . ARG B 1 20 ? -10.562 -9.094 2.012 1 94.44 20 ARG B CA 1
ATOM 1006 C C . ARG B 1 20 ? -10.914 -9.805 0.71 1 94.44 20 ARG B C 1
ATOM 1008 O O . ARG B 1 20 ? -10.867 -9.203 -0.365 1 94.44 20 ARG B O 1
ATOM 1015 N N . PRO B 1 21 ? -11.188 -11.102 0.589 1 95.31 21 PRO B N 1
ATOM 1016 C CA . PRO B 1 21 ? -11.273 -11.984 1.754 1 95.31 21 PRO B CA 1
ATOM 1017 C C . PRO B 1 21 ? -9.922 -12.586 2.141 1 95.31 21 PRO B C 1
ATOM 1019 O O . PRO B 1 21 ? -8.938 -12.43 1.411 1 95.31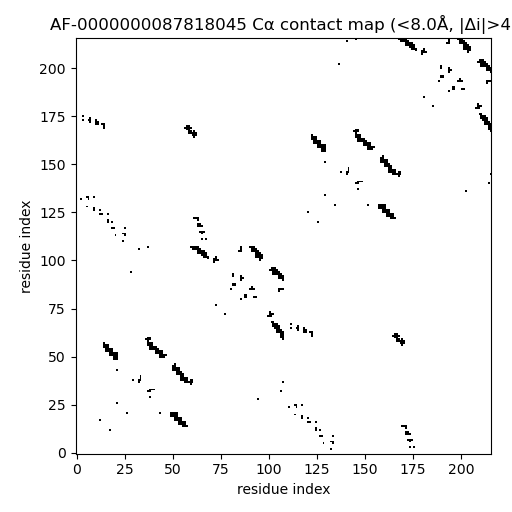 21 PRO B O 1
ATOM 1022 N N . CYS B 1 22 ? -9.938 -13.211 3.307 1 96.19 22 CYS B N 1
ATOM 1023 C CA . CYS B 1 22 ? -8.805 -14.039 3.705 1 96.19 22 CYS B CA 1
ATOM 1024 C C . CYS B 1 22 ? -8.891 -15.422 3.07 1 96.19 22 CYS B C 1
ATOM 1026 O O . CYS B 1 22 ? -9.531 -16.312 3.613 1 96.19 22 CYS B O 1
ATOM 1028 N N . SER B 1 23 ? -8.375 -15.516 2 1 93.5 23 SER B N 1
ATOM 1029 C CA . SER B 1 23 ? -8.383 -16.797 1.305 1 93.5 23 SER B CA 1
ATOM 1030 C C . SER B 1 23 ? -7.051 -17.516 1.461 1 93.5 23 SER B C 1
ATOM 1032 O O . SER B 1 23 ? -6.02 -16.875 1.694 1 93.5 23 SER B O 1
ATOM 1034 N N . LYS B 1 24 ? -7.105 -18.781 1.274 1 93 24 LYS B N 1
ATOM 1035 C CA . LYS B 1 24 ? -5.895 -19.578 1.408 1 93 24 LYS B CA 1
ATOM 1036 C C . LYS B 1 24 ? -4.852 -19.188 0.365 1 93 24 LYS B C 1
ATOM 1038 O O . LYS B 1 24 ? -3.662 -19.109 0.67 1 93 24 LYS B O 1
ATOM 1043 N N . VAL B 1 25 ? -5.281 -18.906 -0.773 1 92.56 25 VAL B N 1
ATOM 1044 C CA . VAL B 1 25 ? -4.355 -18.594 -1.855 1 92.56 25 VAL B CA 1
ATOM 1045 C C . VAL B 1 25 ? -3.666 -17.266 -1.578 1 92.56 25 VAL B C 1
ATOM 1047 O O . VAL B 1 25 ? -2.469 -17.109 -1.834 1 92.56 25 VAL B O 1
ATOM 1050 N N . ILE B 1 26 ? -4.395 -16.328 -1.091 1 96.25 26 ILE B N 1
ATOM 1051 C CA . ILE B 1 26 ? -3.828 -15.016 -0.77 1 96.25 26 ILE B CA 1
ATOM 1052 C C . ILE B 1 26 ? -2.801 -15.156 0.352 1 96.25 26 ILE B C 1
ATOM 1054 O O . ILE B 1 26 ? -1.69 -14.633 0.257 1 96.25 26 ILE B O 1
ATOM 1058 N N . VAL B 1 27 ? -3.178 -15.922 1.314 1 96.56 27 VAL B N 1
ATOM 1059 C CA . VAL B 1 27 ? -2.309 -16.109 2.471 1 96.56 27 VAL B CA 1
ATOM 1060 C C . VAL B 1 27 ? -1.011 -16.781 2.037 1 96.56 27 VAL B C 1
ATOM 1062 O O . VAL B 1 27 ? 0.078 -16.375 2.447 1 96.56 27 VAL B O 1
ATOM 1065 N N . ARG B 1 28 ? -1.131 -17.688 1.245 1 94.88 28 ARG B N 1
ATOM 1066 C CA . ARG B 1 28 ? 0.053 -18.406 0.772 1 94.88 28 ARG B CA 1
ATOM 1067 C C . ARG B 1 28 ? 0.958 -17.484 -0.037 1 94.88 28 ARG B C 1
ATOM 1069 O O . ARG B 1 28 ? 2.178 -17.469 0.147 1 94.88 28 ARG B O 1
ATOM 1076 N N . PHE B 1 29 ? 0.342 -16.734 -0.91 1 96.56 29 PHE B N 1
ATOM 1077 C CA . PHE B 1 29 ? 1.117 -15.797 -1.719 1 96.56 29 PHE B CA 1
ATOM 1078 C C . PHE B 1 29 ? 1.835 -14.781 -0.835 1 96.56 29 PHE B C 1
ATOM 1080 O O . PHE B 1 29 ? 3.037 -14.555 -0.993 1 96.56 29 PHE B O 1
ATOM 1087 N N . LEU B 1 30 ? 1.144 -14.273 0.114 1 97.56 30 LEU B N 1
ATOM 1088 C CA . LEU B 1 30 ? 1.703 -13.281 1.021 1 97.56 30 LEU B CA 1
ATOM 1089 C C . LEU B 1 30 ? 2.801 -13.891 1.888 1 97.56 30 LEU B C 1
ATOM 1091 O O . LEU B 1 30 ? 3.773 -13.211 2.232 1 97.56 30 LEU B O 1
ATOM 1095 N N . THR B 1 31 ? 2.611 -15.117 2.229 1 97.81 31 THR B N 1
ATOM 1096 C CA . THR B 1 31 ? 3.627 -15.805 3.014 1 97.81 31 THR B CA 1
ATOM 1097 C C . THR B 1 31 ? 4.941 -15.898 2.24 1 97.81 31 THR B C 1
ATOM 1099 O O . THR B 1 31 ? 6.016 -15.672 2.803 1 97.81 31 THR B O 1
ATOM 1102 N N . VAL B 1 32 ? 4.824 -16.172 0.953 1 96.94 32 VAL B N 1
ATOM 1103 C CA . VAL B 1 32 ? 6.012 -16.234 0.107 1 96.94 32 VAL B CA 1
ATOM 1104 C C . VAL B 1 32 ? 6.68 -14.867 0.055 1 96.94 32 VAL B C 1
ATOM 1106 O O . VAL B 1 32 ? 7.902 -14.758 0.204 1 96.94 32 VAL B O 1
ATOM 1109 N N . MET B 1 33 ? 5.934 -13.844 -0.102 1 97.56 33 MET B N 1
ATOM 1110 C CA . MET B 1 33 ? 6.453 -12.484 -0.148 1 97.56 33 MET B CA 1
ATOM 1111 C C . MET B 1 33 ? 7.18 -12.133 1.147 1 97.56 33 MET B C 1
ATOM 1113 O O . MET B 1 33 ? 8.273 -11.562 1.117 1 97.56 33 MET B O 1
ATOM 1117 N N . MET B 1 34 ? 6.516 -12.5 2.203 1 97.5 34 MET B N 1
ATOM 1118 C CA . MET B 1 34 ? 7.062 -12.211 3.525 1 97.5 34 MET B CA 1
ATOM 1119 C C . MET B 1 34 ? 8.375 -12.953 3.746 1 97.5 34 MET B C 1
ATOM 1121 O O . MET B 1 34 ? 9.344 -12.367 4.238 1 97.5 34 MET B O 1
ATOM 1125 N N . LYS B 1 35 ? 8.422 -14.188 3.371 1 97.19 35 LYS B N 1
ATOM 1126 C CA . LYS B 1 35 ? 9.609 -15.016 3.559 1 97.19 35 LYS B CA 1
ATOM 1127 C C . LYS B 1 35 ? 10.805 -14.445 2.793 1 97.19 35 LYS B C 1
ATOM 1129 O O . LYS B 1 35 ? 11.945 -14.578 3.232 1 97.19 35 LYS B O 1
ATOM 1134 N N . HIS B 1 36 ? 10.547 -13.766 1.736 1 96.5 36 HIS B N 1
ATOM 1135 C CA . HIS B 1 36 ? 11.617 -13.227 0.914 1 96.5 36 HIS B CA 1
ATOM 1136 C C . HIS B 1 36 ? 11.883 -11.758 1.241 1 96.5 36 HIS B C 1
ATOM 1138 O O . HIS B 1 36 ? 12.641 -11.086 0.54 1 96.5 36 HIS B O 1
ATOM 1144 N N . GLY B 1 37 ? 11.109 -11.148 2.203 1 95.19 37 GLY B N 1
ATOM 1145 C CA . GLY B 1 37 ? 11.406 -9.836 2.752 1 95.19 37 GLY B CA 1
ATOM 1146 C C . GLY B 1 37 ? 10.734 -8.711 1.994 1 95.19 37 GLY B C 1
ATOM 1147 O O . GLY B 1 37 ? 11.148 -7.551 2.094 1 95.19 37 GLY B O 1
ATOM 1148 N N . TYR B 1 38 ? 9.742 -9.039 1.188 1 95.75 38 TYR B N 1
ATOM 1149 C CA . TYR B 1 38 ? 9.102 -8.008 0.379 1 95.75 38 TYR B CA 1
ATOM 1150 C C . TYR B 1 38 ? 7.91 -7.402 1.11 1 95.75 38 TYR B C 1
ATOM 1152 O O . TYR B 1 38 ? 7.418 -6.34 0.728 1 95.75 38 TYR B O 1
ATOM 1160 N N . THR B 1 39 ? 7.402 -8.031 2.072 1 96.12 39 THR B N 1
ATOM 1161 C CA . THR B 1 39 ? 6.43 -7.469 3 1 96.12 39 THR B CA 1
ATOM 1162 C C . THR B 1 39 ? 6.832 -7.754 4.445 1 96.12 39 THR B C 1
ATOM 1164 O O . THR B 1 39 ? 7.707 -8.578 4.699 1 96.12 39 THR B O 1
ATOM 1167 N N . GLY B 1 40 ? 6.285 -6.965 5.305 1 94.81 40 GLY B N 1
ATOM 1168 C CA . GLY B 1 40 ? 6.398 -7.309 6.711 1 94.81 40 GLY B CA 1
ATOM 1169 C C . GLY B 1 40 ? 5.465 -8.43 7.125 1 94.81 40 GLY B C 1
ATOM 1170 O O . GLY B 1 40 ? 4.785 -9.023 6.285 1 94.81 40 GLY B O 1
ATOM 1171 N N . GLU B 1 41 ? 5.531 -8.664 8.391 1 96.12 41 GLU B N 1
ATOM 1172 C CA . GLU B 1 41 ? 4.574 -9.625 8.93 1 96.12 41 GLU B CA 1
ATOM 1173 C C . GLU B 1 41 ? 3.141 -9.148 8.734 1 96.12 41 GLU B C 1
ATOM 1175 O O . GLU B 1 41 ? 2.857 -7.953 8.867 1 96.12 41 GLU B O 1
ATOM 1180 N N . PHE B 1 42 ? 2.309 -10.07 8.344 1 96.75 42 PHE B N 1
ATOM 1181 C CA . PHE B 1 42 ? 0.906 -9.695 8.211 1 96.75 42 PHE B CA 1
ATOM 1182 C C . PHE B 1 42 ? 0.05 -10.422 9.242 1 96.75 42 PHE B C 1
ATOM 1184 O O . PHE B 1 42 ? 0.476 -11.43 9.812 1 96.75 42 PHE B O 1
ATOM 1191 N N . GLU B 1 43 ? -1.125 -9.852 9.492 1 96.88 43 GLU B N 1
ATOM 1192 C CA . GLU B 1 43 ? -2.057 -10.359 10.492 1 96.88 43 GLU B CA 1
ATOM 1193 C C . GLU B 1 43 ? -3.352 -10.844 9.852 1 96.88 43 GLU B C 1
ATOM 1195 O O . GLU B 1 43 ? -3.893 -10.18 8.961 1 96.88 43 GLU B O 1
ATOM 1200 N N . ILE B 1 44 ? -3.826 -11.977 10.273 1 96.31 44 ILE B N 1
ATOM 1201 C CA . ILE B 1 44 ? -5.133 -12.492 9.875 1 96.31 44 ILE B CA 1
ATOM 1202 C C . ILE B 1 44 ? -6.152 -12.211 10.984 1 96.31 44 ILE B C 1
ATOM 1204 O O . ILE B 1 44 ? -5.93 -12.562 12.141 1 96.31 44 ILE B O 1
ATOM 1208 N N . ILE B 1 45 ? -7.133 -11.57 10.648 1 95.5 45 ILE B N 1
ATOM 1209 C CA . ILE B 1 45 ? -8.164 -11.195 11.617 1 95.5 45 ILE B CA 1
ATOM 1210 C C . ILE B 1 45 ? -9.469 -11.898 11.266 1 95.5 45 ILE B C 1
ATOM 1212 O O . ILE B 1 45 ? -10.008 -11.719 10.164 1 95.5 45 ILE B O 1
ATOM 1216 N N . ASP B 1 46 ? -9.977 -12.75 12.117 1 93.56 46 ASP B N 1
ATOM 1217 C CA . ASP B 1 46 ? -11.297 -13.367 11.977 1 93.56 46 ASP B CA 1
ATOM 1218 C C . ASP B 1 46 ? -12.398 -12.391 12.391 1 93.56 46 ASP B C 1
ATOM 1220 O O . ASP B 1 46 ? -12.609 -12.148 13.586 1 93.56 46 ASP B O 1
ATOM 1224 N N . ASP B 1 47 ? -12.977 -11.789 11.406 1 90.25 47 ASP B N 1
ATOM 1225 C CA . ASP B 1 47 ? -14.023 -10.828 11.711 1 90.25 47 ASP B CA 1
ATOM 1226 C C . ASP B 1 47 ? -15.406 -11.469 11.617 1 90.25 47 ASP B C 1
ATOM 1228 O O . ASP B 1 47 ? -16.406 -10.773 11.469 1 90.25 47 ASP B O 1
ATOM 1232 N N . HIS B 1 48 ? -15.562 -12.828 11.617 1 90.44 48 HIS B N 1
ATOM 1233 C CA . HIS B 1 48 ? -16.781 -13.633 11.547 1 90.44 48 HIS B CA 1
ATOM 1234 C C . HIS B 1 48 ? -17.5 -13.422 10.219 1 90.44 48 HIS B C 1
ATOM 1236 O O . HIS B 1 48 ? -18.703 -13.617 10.133 1 90.44 48 HIS B O 1
ATOM 1242 N N . ARG B 1 49 ? -16.844 -12.898 9.406 1 92.25 49 ARG B N 1
ATOM 1243 C CA . ARG B 1 49 ? -17.281 -12.844 8.016 1 92.25 49 ARG B CA 1
ATOM 1244 C C . ARG B 1 49 ? -16.312 -13.594 7.105 1 92.25 49 ARG B C 1
ATOM 1246 O O . ARG B 1 49 ? -16.062 -14.781 7.312 1 92.25 49 ARG B O 1
ATOM 1253 N N . ALA B 1 50 ? -15.711 -12.938 6.07 1 92.19 50 ALA B N 1
ATOM 1254 C CA . ALA B 1 50 ? -14.789 -13.586 5.141 1 92.19 50 ALA B CA 1
ATOM 1255 C C . ALA B 1 50 ? -13.344 -13.453 5.613 1 92.19 50 ALA B C 1
ATOM 1257 O O . ALA B 1 50 ? -12.422 -13.961 4.965 1 92.19 50 ALA B O 1
ATOM 1258 N N . GLY B 1 51 ? -13.156 -12.922 6.828 1 95.38 51 GLY B N 1
ATOM 1259 C CA . GLY B 1 51 ? -11.812 -12.68 7.332 1 95.38 51 GLY B CA 1
ATOM 1260 C C . GLY B 1 51 ? -11.102 -11.555 6.609 1 95.38 51 GLY B C 1
ATOM 1261 O O . GLY B 1 51 ? -11.477 -11.18 5.5 1 95.38 51 GLY B O 1
ATOM 1262 N N . LYS B 1 52 ? -10.203 -10.945 7.152 1 96.06 52 LYS B N 1
ATOM 1263 C CA . LYS B 1 52 ? -9.383 -9.922 6.512 1 96.06 52 LYS B CA 1
ATOM 1264 C C . LYS B 1 52 ? -7.906 -10.094 6.871 1 96.06 52 LYS B C 1
ATOM 1266 O O . LYS B 1 52 ? -7.578 -10.758 7.859 1 96.06 52 LYS B O 1
ATOM 1271 N N . ILE B 1 53 ? -7.023 -9.602 6.09 1 97.56 53 ILE B N 1
ATOM 1272 C CA . ILE B 1 53 ? -5.574 -9.641 6.277 1 97.56 53 ILE B CA 1
ATOM 1273 C C . ILE B 1 53 ? -5.023 -8.211 6.316 1 97.56 53 ILE B C 1
ATOM 1275 O O . ILE B 1 53 ? -5.414 -7.367 5.508 1 97.56 53 ILE B O 1
ATOM 1279 N N . VAL B 1 54 ? -4.273 -7.906 7.254 1 97.06 54 VAL B N 1
ATOM 1280 C CA . VAL B 1 54 ? -3.551 -6.641 7.305 1 97.06 54 VAL B CA 1
ATOM 1281 C C . VAL B 1 54 ? -2.092 -6.863 6.918 1 97.06 54 VAL B C 1
ATOM 1283 O O . VAL B 1 54 ? -1.355 -7.562 7.621 1 97.06 54 VAL B O 1
ATOM 1286 N N . VAL B 1 55 ? -1.711 -6.301 5.84 1 97.19 55 VAL B N 1
ATOM 1287 C CA . VAL B 1 55 ? -0.363 -6.461 5.305 1 97.19 55 VAL B CA 1
ATOM 1288 C C . VAL B 1 55 ? 0.461 -5.211 5.598 1 97.19 55 VAL B C 1
ATOM 1290 O O . VAL B 1 55 ? 0.041 -4.094 5.281 1 97.19 55 VAL B O 1
ATOM 1293 N N . ASN B 1 56 ? 1.562 -5.414 6.18 1 95.31 56 ASN B N 1
ATOM 1294 C CA . ASN B 1 56 ? 2.502 -4.316 6.395 1 95.31 56 ASN B CA 1
ATOM 1295 C C . ASN B 1 56 ? 3.467 -4.172 5.223 1 95.31 56 ASN B C 1
ATOM 1297 O O . ASN B 1 56 ? 4.293 -5.051 4.98 1 95.31 56 ASN B O 1
ATOM 1301 N N . LEU B 1 57 ? 3.359 -3.098 4.617 1 92.69 57 LEU B N 1
ATOM 1302 C CA . LEU B 1 57 ? 4.207 -2.902 3.445 1 92.69 57 LEU B CA 1
ATOM 1303 C C . LEU B 1 57 ? 5.59 -2.412 3.852 1 92.69 57 LEU B C 1
ATOM 1305 O O . LEU B 1 57 ? 5.742 -1.759 4.887 1 92.69 57 LEU B O 1
ATOM 1309 N N . THR B 1 58 ? 6.523 -2.795 2.996 1 90 58 THR B N 1
ATOM 1310 C CA . THR B 1 58 ? 7.906 -2.359 3.172 1 90 58 THR B CA 1
ATOM 1311 C C . THR B 1 58 ? 8.422 -1.666 1.913 1 90 58 THR B C 1
ATOM 1313 O O . THR B 1 58 ? 7.809 -1.775 0.847 1 90 58 THR B O 1
ATOM 1316 N N . GLY B 1 59 ? 9.516 -0.969 2.025 1 87.38 59 GLY B N 1
ATOM 1317 C CA . GLY B 1 59 ? 10.078 -0.246 0.898 1 87.38 59 GLY B CA 1
ATOM 1318 C C . GLY B 1 59 ? 10.727 -1.155 -0.128 1 87.38 59 GLY B C 1
ATOM 1319 O O . GLY B 1 59 ? 11.281 -0.682 -1.123 1 87.38 59 GLY B O 1
ATOM 1320 N N . ARG B 1 60 ? 10.648 -2.404 0.075 1 91.25 60 ARG B N 1
ATOM 1321 C CA . ARG B 1 60 ? 11.266 -3.338 -0.863 1 91.25 60 ARG B CA 1
ATOM 1322 C C . ARG B 1 60 ? 10.289 -3.711 -1.979 1 91.25 60 ARG B C 1
ATOM 1324 O O . ARG B 1 60 ? 10.711 -4.098 -3.07 1 91.25 60 ARG B O 1
ATOM 1331 N N . LEU B 1 61 ? 9.008 -3.613 -1.737 1 94.06 61 LEU B N 1
ATOM 1332 C CA . LEU B 1 61 ? 8.016 -4.016 -2.729 1 94.06 61 LEU B CA 1
ATOM 1333 C C . LEU B 1 61 ? 7.762 -2.889 -3.727 1 94.06 61 LEU B C 1
ATOM 1335 O O . LEU B 1 61 ? 7.402 -1.776 -3.336 1 94.06 61 LEU B O 1
ATOM 1339 N N . ASN B 1 62 ? 7.98 -3.188 -4.91 1 93.5 62 ASN B N 1
ATOM 1340 C CA . ASN B 1 62 ? 7.684 -2.23 -5.969 1 93.5 62 ASN B CA 1
ATOM 1341 C C . ASN B 1 62 ? 6.395 -2.586 -6.703 1 93.5 62 ASN B C 1
ATOM 1343 O O . ASN B 1 62 ? 5.578 -1.71 -6.996 1 93.5 62 ASN B O 1
ATOM 1347 N N . LYS B 1 63 ? 6.305 -3.871 -6.941 1 95.38 63 LYS B N 1
ATOM 1348 C CA . LYS B 1 63 ? 5.141 -4.332 -7.695 1 95.38 63 LYS B CA 1
ATOM 1349 C C . LYS B 1 63 ? 4.859 -5.809 -7.422 1 95.38 63 LYS B C 1
ATOM 1351 O O . LYS B 1 63 ? 5.781 -6.59 -7.191 1 95.38 63 LYS B O 1
ATOM 1356 N N . CYS B 1 64 ? 3.629 -6.035 -7.457 1 96.81 64 CYS B N 1
ATOM 1357 C CA . CYS B 1 64 ? 3.213 -7.434 -7.445 1 96.81 64 CYS B CA 1
ATOM 1358 C C . CYS B 1 64 ? 1.959 -7.633 -8.289 1 96.81 64 CYS B C 1
ATOM 1360 O O . CYS B 1 64 ? 1.211 -6.688 -8.531 1 96.81 64 CYS B O 1
ATOM 1362 N N . GLY B 1 65 ? 1.814 -8.859 -8.781 1 96.31 65 GLY B N 1
ATOM 1363 C CA . GLY B 1 65 ? 0.657 -9.125 -9.625 1 96.31 65 GLY B CA 1
ATOM 1364 C C . GLY B 1 65 ? 0.434 -10.602 -9.883 1 96.31 65 GLY B C 1
ATOM 1365 O O . GLY B 1 65 ? 1.349 -11.414 -9.719 1 96.31 65 GLY B O 1
ATOM 1366 N N . MET B 1 66 ? -0.806 -10.867 -10.148 1 95.12 66 MET B N 1
ATOM 1367 C CA . MET B 1 66 ? -1.153 -12.227 -10.562 1 95.12 66 MET B CA 1
ATOM 1368 C C . MET B 1 66 ? -1.07 -12.367 -12.086 1 95.12 66 MET B C 1
ATOM 1370 O O . MET B 1 66 ? -1.326 -11.406 -12.812 1 95.12 66 MET B O 1
ATOM 1374 N N . ILE B 1 67 ? -0.647 -13.562 -12.461 1 90.75 67 ILE B N 1
ATOM 1375 C CA . ILE B 1 67 ? -0.624 -13.898 -13.883 1 90.75 67 ILE B CA 1
ATOM 1376 C C . ILE B 1 67 ? -1.451 -15.156 -14.125 1 90.75 67 ILE B C 1
ATOM 1378 O O . ILE B 1 67 ? -1.483 -16.062 -13.289 1 90.75 67 ILE B O 1
ATOM 1382 N N . SER B 1 68 ? -2.209 -15.07 -15.141 1 84.62 68 SER B N 1
ATOM 1383 C CA . SER B 1 68 ? -2.977 -16.234 -15.547 1 84.62 68 SER B CA 1
ATOM 1384 C C . SER B 1 68 ? -2.672 -16.625 -16.984 1 84.62 68 SER B C 1
ATOM 1386 O O . SER B 1 68 ? -3.398 -16.25 -17.906 1 84.62 68 SER B O 1
ATOM 1388 N N . PRO B 1 69 ? -1.587 -17.422 -17.047 1 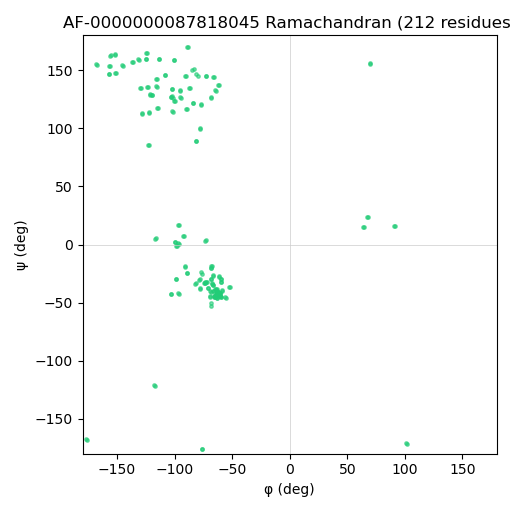80.19 69 PRO B N 1
ATOM 1389 C CA . PRO B 1 69 ? -1.256 -17.797 -18.422 1 80.19 69 PRO B CA 1
ATOM 1390 C C . PRO B 1 69 ? -2.318 -18.672 -19.078 1 80.19 69 PRO B C 1
ATOM 1392 O O . PRO B 1 69 ? -2.955 -19.484 -18.391 1 80.19 69 PRO B O 1
ATOM 1395 N N . ARG B 1 70 ? -2.504 -18.453 -20.391 1 79 70 ARG B N 1
ATOM 1396 C CA . ARG B 1 70 ? -3.449 -19.266 -21.141 1 79 70 ARG B CA 1
ATOM 1397 C C . ARG B 1 70 ? -2.945 -20.703 -21.266 1 79 70 ARG B C 1
ATOM 1399 O O . ARG B 1 70 ? -3.738 -21.641 -21.328 1 79 70 ARG B O 1
ATOM 1406 N N . PHE B 1 71 ? -1.647 -20.812 -21.281 1 76.38 71 PHE B N 1
ATOM 1407 C CA . PHE B 1 71 ? -1.04 -22.125 -21.469 1 76.38 71 PHE B CA 1
ATOM 1408 C C . PHE B 1 71 ? -0.08 -22.438 -20.328 1 76.38 71 PHE B C 1
ATOM 1410 O O . PHE B 1 71 ? 0.386 -21.547 -19.625 1 76.38 71 PHE B O 1
ATOM 1417 N N . ASP B 1 72 ? 0.154 -23.719 -20.203 1 77.12 72 ASP B N 1
ATOM 1418 C CA . ASP B 1 72 ? 1.117 -24.156 -19.188 1 77.12 72 ASP B CA 1
ATOM 1419 C C . ASP B 1 72 ? 2.52 -23.641 -19.516 1 77.12 72 ASP B C 1
ATOM 1421 O O . ASP B 1 72 ? 2.934 -23.641 -20.672 1 77.12 72 ASP B O 1
ATOM 1425 N N . VAL B 1 73 ? 3.068 -23.125 -18.516 1 78.75 73 VAL B N 1
ATOM 1426 C CA . VAL B 1 73 ? 4.418 -22.609 -18.688 1 78.75 73 VAL B CA 1
ATOM 1427 C C . VAL B 1 73 ? 5.422 -23.75 -18.703 1 78.75 73 VAL B C 1
ATOM 1429 O O . VAL B 1 73 ? 5.398 -24.625 -17.828 1 78.75 73 VAL B O 1
ATOM 1432 N N . GLN B 1 74 ? 6.105 -23.812 -19.766 1 80.62 74 GLN B N 1
ATOM 1433 C CA . GLN B 1 74 ? 7.188 -24.797 -19.812 1 80.62 74 GLN B CA 1
ATOM 1434 C C . GLN B 1 74 ? 8.43 -24.266 -19.109 1 80.62 74 GLN B C 1
ATOM 1436 O O . GLN B 1 74 ? 8.688 -23.062 -19.094 1 80.62 74 GLN B O 1
ATOM 1441 N N . LEU B 1 75 ? 9.133 -25.172 -18.5 1 78 75 LEU B N 1
ATOM 1442 C CA . LEU B 1 75 ? 10.352 -24.812 -17.781 1 78 75 LEU B CA 1
ATOM 1443 C C . LEU B 1 75 ? 11.297 -24 -18.656 1 78 75 LEU B C 1
ATOM 1445 O O . LEU B 1 75 ? 11.945 -23.062 -18.188 1 78 75 LEU B O 1
ATOM 1449 N N . LYS B 1 76 ? 11.367 -24.312 -19.906 1 83.31 76 LYS B N 1
ATOM 1450 C CA . LYS B 1 76 ? 12.289 -23.656 -20.828 1 83.31 76 LYS B CA 1
ATOM 1451 C C . LYS B 1 76 ? 11.875 -22.203 -21.062 1 83.31 76 LYS B C 1
ATOM 1453 O O . LYS B 1 76 ? 12.695 -21.375 -21.484 1 83.31 76 LYS B O 1
ATOM 1458 N N . ASP B 1 77 ? 10.664 -21.953 -20.734 1 86.62 77 ASP B N 1
ATOM 1459 C CA . ASP B 1 77 ? 10.148 -20.609 -21.016 1 86.62 77 ASP B CA 1
ATOM 1460 C C . ASP B 1 77 ? 10.18 -19.75 -19.766 1 86.62 77 ASP B C 1
ATOM 1462 O O . ASP B 1 77 ? 9.773 -18.578 -19.797 1 86.62 77 ASP B O 1
ATOM 1466 N N . LEU B 1 78 ? 10.664 -20.281 -18.75 1 84.75 78 LEU B N 1
ATOM 1467 C CA . LEU B 1 78 ? 10.641 -19.562 -17.484 1 84.75 78 LEU B CA 1
ATOM 1468 C C . LEU B 1 78 ? 11.469 -18.281 -17.562 1 84.75 78 LEU B C 1
ATOM 1470 O O . LEU B 1 78 ? 11.094 -17.266 -16.984 1 84.75 78 LEU B O 1
ATOM 1474 N N . GLU B 1 79 ? 12.602 -18.344 -18.172 1 87.62 79 GLU B N 1
ATOM 1475 C CA . GLU B 1 79 ? 13.453 -17.172 -18.312 1 87.62 79 GLU B CA 1
ATOM 1476 C C . GLU B 1 79 ? 12.719 -16.047 -19.062 1 87.62 79 GLU B C 1
ATOM 1478 O O . GLU B 1 79 ? 12.867 -14.875 -18.719 1 87.62 79 GLU B O 1
ATOM 1483 N N . LYS B 1 80 ? 11.992 -16.469 -20.047 1 90.06 80 LYS B N 1
ATOM 1484 C CA . LYS B 1 80 ? 11.219 -15.484 -20.797 1 90.06 80 LYS B CA 1
ATOM 1485 C C . LYS B 1 80 ? 10.203 -14.789 -19.891 1 90.06 80 LYS B C 1
ATOM 1487 O O . LYS B 1 80 ? 10.031 -13.57 -19.969 1 90.06 80 LYS B O 1
ATOM 1492 N N . TRP B 1 81 ? 9.602 -15.539 -19.078 1 89.69 81 TRP B N 1
ATOM 1493 C CA . TRP B 1 81 ? 8.633 -14.969 -18.141 1 89.69 81 TRP B CA 1
ATOM 1494 C C . TRP B 1 81 ? 9.32 -14.039 -17.141 1 89.69 81 TRP B C 1
ATOM 1496 O O . TRP B 1 81 ? 8.789 -12.977 -16.828 1 89.69 81 TRP B O 1
ATOM 1506 N N . GLN B 1 82 ? 10.492 -14.438 -16.672 1 91.88 82 GLN B N 1
ATOM 1507 C CA . GLN B 1 82 ? 11.25 -13.586 -15.766 1 91.88 82 GLN B CA 1
ATOM 1508 C C . GLN B 1 82 ? 11.609 -12.258 -16.422 1 91.88 82 GLN B C 1
ATOM 1510 O O . GLN B 1 82 ? 11.445 -11.195 -15.805 1 91.88 82 GLN B O 1
ATOM 1515 N N . ASN B 1 83 ? 12 -12.32 -17.641 1 93.31 83 ASN B N 1
ATOM 1516 C CA . ASN B 1 83 ? 12.406 -11.117 -18.359 1 93.31 83 ASN B CA 1
ATOM 1517 C C . ASN B 1 83 ? 11.227 -10.18 -18.609 1 93.31 83 ASN B C 1
ATOM 1519 O O . ASN B 1 83 ? 11.391 -8.961 -18.656 1 93.31 83 ASN B O 1
ATOM 1523 N N . ASN B 1 84 ? 10.141 -10.781 -18.781 1 92.88 84 ASN B N 1
ATOM 1524 C CA . ASN B 1 84 ? 8.953 -9.992 -19.109 1 92.88 84 ASN B CA 1
ATOM 1525 C C . ASN B 1 84 ? 8.32 -9.398 -17.844 1 92.88 84 ASN B C 1
ATOM 1527 O O . ASN B 1 84 ? 7.75 -8.312 -17.891 1 92.88 84 ASN B O 1
ATOM 1531 N N . LEU B 1 85 ? 8.422 -10.148 -16.766 1 92.5 85 LEU B N 1
ATOM 1532 C CA . LEU B 1 85 ? 7.652 -9.781 -15.578 1 92.5 85 LEU B CA 1
ATOM 1533 C C . LEU B 1 85 ? 8.523 -9.023 -14.586 1 92.5 85 LEU B C 1
ATOM 1535 O O . LEU B 1 85 ? 8.023 -8.18 -13.828 1 92.5 85 LEU B O 1
ATOM 1539 N N . LEU B 1 86 ? 9.82 -9.32 -14.594 1 95.31 86 LEU B N 1
ATOM 1540 C CA . LEU B 1 86 ? 10.719 -8.734 -13.594 1 95.31 86 LEU B CA 1
ATOM 1541 C C . LEU B 1 86 ? 11.633 -7.699 -14.234 1 95.31 86 LEU B C 1
ATOM 1543 O O . LEU B 1 86 ? 11.984 -7.812 -15.406 1 95.31 86 LEU B O 1
ATOM 1547 N N . PRO B 1 87 ? 11.953 -6.672 -13.492 1 93.06 87 PRO B N 1
ATOM 1548 C CA . PRO B 1 87 ? 12.906 -5.688 -14.016 1 93.06 87 PRO B CA 1
ATOM 1549 C C . PRO B 1 87 ? 14.266 -6.301 -14.344 1 93.06 87 PRO B C 1
ATOM 1551 O O . PRO B 1 87 ? 14.977 -5.797 -15.219 1 93.06 87 PRO B O 1
ATOM 1554 N N . SER B 1 88 ? 14.656 -7.309 -13.586 1 91.56 88 SER B N 1
ATOM 1555 C CA . SER B 1 88 ? 15.883 -8.07 -13.812 1 91.56 88 SER B CA 1
ATOM 1556 C C . SER B 1 88 ? 15.789 -9.469 -13.203 1 91.56 88 SER B C 1
ATOM 1558 O O . SER B 1 88 ? 14.93 -9.727 -12.359 1 91.56 88 SER B O 1
ATOM 1560 N N . HIS B 1 89 ? 16.672 -10.297 -13.664 1 87.75 89 HIS B N 1
ATOM 1561 C CA . HIS B 1 89 ? 16.656 -11.672 -13.18 1 87.75 89 HIS B CA 1
ATOM 1562 C C . HIS B 1 89 ? 17.062 -11.742 -11.711 1 87.75 89 HIS B C 1
ATOM 1564 O O . HIS B 1 89 ? 16.734 -12.711 -11.016 1 87.75 89 HIS B O 1
ATOM 1570 N N . GLN B 1 90 ? 17.734 -10.688 -11.312 1 89.69 90 GLN B N 1
ATOM 1571 C CA . GLN B 1 90 ? 18.266 -10.711 -9.953 1 89.69 90 GLN B CA 1
ATOM 1572 C C . GLN B 1 90 ? 17.328 -9.992 -8.984 1 89.69 90 GLN B C 1
ATOM 1574 O O . GLN B 1 90 ? 17.594 -9.93 -7.781 1 89.69 90 GLN B O 1
ATOM 1579 N N . PHE B 1 91 ? 16.234 -9.508 -9.523 1 92.38 91 PHE B N 1
ATOM 1580 C CA . PHE B 1 91 ? 15.344 -8.703 -8.695 1 92.38 91 PHE B CA 1
ATOM 1581 C C . PHE B 1 91 ? 13.906 -9.219 -8.773 1 92.38 91 PHE B C 1
ATOM 1583 O O . PHE B 1 91 ? 13.289 -9.188 -9.836 1 92.38 91 PHE B O 1
ATOM 1590 N N . GLY B 1 92 ? 13.539 -9.727 -7.609 1 95.44 92 GLY B N 1
ATOM 1591 C CA . GLY B 1 92 ? 12.156 -10.18 -7.562 1 95.44 92 GLY B CA 1
ATOM 1592 C C . GLY B 1 92 ? 12.016 -11.68 -7.699 1 95.44 92 GLY B C 1
ATOM 1593 O O . GLY B 1 92 ? 13 -12.414 -7.609 1 95.44 92 GLY B O 1
ATOM 1594 N N . PHE B 1 93 ? 10.742 -12.117 -7.848 1 95.75 93 PHE B N 1
ATOM 1595 C CA . PHE B 1 93 ? 10.438 -13.547 -7.848 1 95.75 93 PHE B CA 1
ATOM 1596 C C . PHE B 1 93 ? 9.195 -13.836 -8.68 1 95.75 93 PHE B C 1
ATOM 1598 O O . PHE B 1 93 ? 8.258 -13.031 -8.711 1 95.75 93 PHE B O 1
ATOM 1605 N N . ILE B 1 94 ? 9.242 -14.984 -9.266 1 93.38 94 ILE B N 1
ATOM 1606 C CA . ILE B 1 94 ? 8.047 -15.57 -9.867 1 93.38 94 ILE B CA 1
ATOM 1607 C C . ILE B 1 94 ? 7.492 -16.656 -8.961 1 93.38 94 ILE B C 1
ATOM 1609 O O . ILE B 1 94 ? 8.25 -17.469 -8.414 1 93.38 94 ILE B O 1
ATOM 1613 N N . VAL B 1 95 ? 6.176 -16.625 -8.758 1 92.81 95 VAL B N 1
ATOM 1614 C CA . VAL B 1 95 ? 5.531 -17.609 -7.879 1 92.81 95 VAL B CA 1
ATOM 1615 C C . VAL B 1 95 ? 4.844 -18.688 -8.719 1 92.81 95 VAL B C 1
ATOM 1617 O O . VAL B 1 95 ? 4.035 -18.375 -9.594 1 92.81 95 VAL B O 1
ATOM 1620 N N . LEU B 1 96 ? 5.18 -19.906 -8.398 1 88.25 96 LEU B N 1
ATOM 1621 C CA . LEU B 1 96 ? 4.648 -21.047 -9.133 1 88.25 96 LEU B CA 1
ATOM 1622 C C . LEU B 1 96 ? 3.787 -21.922 -8.219 1 88.25 96 LEU B C 1
ATOM 1624 O O . LEU B 1 96 ? 4.027 -21.984 -7.012 1 88.25 96 LEU B O 1
ATOM 1628 N N . THR B 1 97 ? 2.695 -22.422 -8.898 1 83.88 97 THR B N 1
ATOM 1629 C CA . THR B 1 97 ? 1.962 -23.422 -8.148 1 83.88 97 THR B CA 1
ATOM 1630 C C . THR B 1 97 ? 2.744 -24.734 -8.094 1 83.88 97 THR B C 1
ATOM 1632 O O . THR B 1 97 ? 3.564 -25.016 -8.977 1 83.88 97 THR B O 1
ATOM 1635 N N . THR B 1 98 ? 2.713 -25.516 -7.012 1 73.5 98 THR B N 1
ATOM 1636 C CA . THR B 1 98 ? 3.463 -26.75 -6.84 1 73.5 98 THR B CA 1
ATOM 1637 C C . THR B 1 98 ? 2.98 -27.812 -7.824 1 73.5 98 THR B C 1
ATOM 1639 O O . THR B 1 98 ? 3.785 -28.562 -8.367 1 73.5 98 THR B O 1
ATOM 1642 N N . SER B 1 99 ? 1.662 -28.016 -8.023 1 60.97 99 SER B N 1
ATOM 1643 C CA . SER B 1 99 ? 1.166 -29.188 -8.75 1 60.97 99 SER B CA 1
ATOM 1644 C C . SER B 1 99 ? 1.532 -29.109 -10.234 1 60.97 99 SER B C 1
ATOM 1646 O O . SER B 1 99 ? 1.919 -30.109 -10.836 1 60.97 99 SER B O 1
ATOM 1648 N N . ALA B 1 100 ? 1.261 -28.031 -10.875 1 61.91 100 ALA B N 1
ATOM 1649 C CA . ALA B 1 100 ? 1.268 -28.078 -12.336 1 61.91 100 ALA B CA 1
ATOM 1650 C C . ALA B 1 100 ? 2.346 -27.156 -12.906 1 61.91 100 ALA B C 1
ATOM 1652 O O . ALA B 1 100 ? 2.555 -27.125 -14.125 1 61.91 100 ALA B O 1
ATOM 1653 N N . GLY B 1 101 ? 3.131 -26.578 -11.961 1 70.5 101 GLY B N 1
ATOM 1654 C CA . GLY B 1 101 ? 4.145 -25.703 -12.516 1 70.5 101 GLY B CA 1
ATOM 1655 C C . GLY B 1 101 ? 3.562 -24.453 -13.164 1 70.5 101 GLY B C 1
ATOM 1656 O O . GLY B 1 101 ? 4.078 -23.969 -14.172 1 70.5 101 GLY B O 1
ATOM 1657 N N . LYS B 1 102 ? 2.373 -24.062 -12.758 1 81.81 102 LYS B N 1
ATOM 1658 C CA . LYS B 1 102 ? 1.76 -22.875 -13.344 1 81.81 102 LYS B CA 1
ATOM 1659 C C . LYS B 1 102 ? 2.188 -21.609 -12.609 1 81.81 102 LYS B C 1
ATOM 1661 O O . LYS B 1 102 ? 2.285 -21.609 -11.383 1 81.81 102 LYS B O 1
ATOM 1666 N N . ILE B 1 103 ? 2.52 -20.672 -13.406 1 87.88 103 ILE B N 1
ATOM 1667 C CA . ILE B 1 103 ? 2.855 -19.391 -12.82 1 87.88 103 ILE B CA 1
ATOM 1668 C C . ILE B 1 103 ? 1.606 -18.75 -12.219 1 87.88 103 ILE B C 1
ATOM 1670 O O . ILE B 1 103 ? 0.558 -18.688 -12.867 1 87.88 103 ILE B O 1
ATOM 1674 N N . LEU B 1 104 ? 1.735 -18.391 -10.992 1 90.12 104 LEU B N 1
ATOM 1675 C CA . LEU B 1 104 ? 0.619 -17.781 -10.281 1 90.12 104 LEU B CA 1
ATOM 1676 C C . LEU B 1 104 ? 0.727 -16.266 -10.289 1 90.12 104 LEU B C 1
ATOM 1678 O O . LEU B 1 104 ? -0.276 -15.562 -10.461 1 90.12 104 LEU B O 1
ATOM 1682 N N . GLY B 1 105 ? 1.975 -15.766 -10.086 1 94.62 105 GLY B N 1
ATOM 1683 C CA . GLY B 1 105 ? 2.203 -14.328 -9.984 1 94.62 105 GLY B CA 1
ATOM 1684 C C . GLY B 1 105 ? 3.666 -13.969 -9.828 1 94.62 105 GLY B C 1
ATOM 1685 O O . GLY B 1 105 ? 4.547 -14.789 -10.086 1 94.62 105 GLY B O 1
ATOM 1686 N N . PHE B 1 106 ? 3.887 -12.734 -9.484 1 96.62 106 PHE B N 1
ATOM 1687 C CA . PHE B 1 106 ? 5.238 -12.211 -9.32 1 96.62 106 PHE B CA 1
ATOM 1688 C C . PHE B 1 106 ? 5.258 -11.07 -8.312 1 96.62 106 PHE B C 1
ATOM 1690 O O . PHE B 1 106 ? 4.207 -10.516 -7.977 1 96.62 106 PHE B O 1
ATOM 1697 N N . PHE B 1 107 ? 6.383 -10.773 -7.859 1 97.12 107 PHE B N 1
ATOM 1698 C CA . PHE B 1 107 ? 6.598 -9.555 -7.082 1 97.12 107 PHE B CA 1
ATOM 1699 C C . PHE B 1 107 ? 8.055 -9.125 -7.145 1 97.12 107 PHE B C 1
ATOM 1701 O O . PHE B 1 107 ? 8.945 -9.953 -7.34 1 97.12 107 PHE B O 1
ATOM 1708 N N . PHE B 1 108 ? 8.219 -7.855 -6.98 1 96.12 108 PHE B N 1
ATOM 1709 C CA . PHE B 1 108 ? 9.57 -7.305 -6.91 1 96.12 108 PHE B CA 1
ATOM 1710 C C . PHE B 1 108 ? 9.555 -5.938 -6.234 1 96.12 108 PHE B C 1
ATOM 1712 O O . PHE B 1 108 ? 8.5 -5.316 -6.094 1 96.12 108 PHE B O 1
#

Organism: Mandrillus leucophaeus (NCBI:txid9568)

InterPro domains:
  IPR000630 Small ribosomal subunit protein uS8 [PF00410] (15-101)
  IPR000630 Small ribosomal subunit protein uS8 [PTHR11758] (1-101)
  IPR035987 Small ribosomal subunit protein uS8 superfamily [SSF56047] (3-101)

Nearest PDB structures (foldseek):
  8q87-assembly1_Av  TM=8.332E-01  e=8.656E-13  Gallus gallus
  6zj3-assembly1_SJ  TM=9.396E-01  e=1.686E-10  Euglena gracilis
  8c3a-assembly1_Y  TM=8.439E-01  e=8.217E-11  Candida albicans
  4bts-assembly1_DH  TM=8.617E-01  e=3.674E-10  Tetrahymena thermophila
  8p5d-assembly1_SW0  TM=8.224E-01  e=2.217E-09  Spraguea lophii 42_110

pLDDT: mean 90.38, std 9.21, range [51.62, 97.81]

Radius of gyration: 19.38 Å; Cα contacts (8 Å, |Δi|>4): 377; chains: 2; bounding box: 40×58×43 Å

Foldseek 3Di:
DVVVVVVVVVVVCVQKPKDPQPDPVVVVVVVVCCVVPQWDDKDWDPPVPRTMIITGGDPLWDDKDFDDDPDADDPVCVVVVCVVQPVDPVHWDWDADPPRRHTTMIID/DVVVVVVVVVVVCVQKPKDPQPDPVVVVVVVVCCVVPQWDDKDWDPPVPRTMIITGGDPLWDDKDFDDDPDADDPVCVVVVCVVQPVDPVHWDWDADPPRRHTTMIID

Secondary structure (DSSP, 8-state):
-HHHHHHHHHHHHHHEEEESS--HHHHHHHHHHHHTTSEEEEEEE--SSS-EEEEEE-TT---EEE---SSPPPGGGHHHHHHHHSSBTTB-EEEE-TTT--EEEEE-/-HHHHHHHHHHHHHHEEEESS--HHHHHHHHHHHHTTSEEEEEEE--SSS-EEEEEE-TT---EEE---SSPPPGGGHHHHHHHHSSBTTB-EEEE-TTT--EEEEE-